Protein AF-A0A2D5EM56-F1 (afdb_monomer)

Solvent-accessible surface area (backbone atoms only — not comparable to full-atom values): 13509 Å² total; per-residue (Å²): 106,40,67,59,28,48,76,70,65,36,7,66,61,16,16,50,50,35,41,78,72,73,40,80,38,39,70,41,97,87,43,38,41,32,34,84,89,54,68,74,44,35,34,38,37,66,27,31,46,63,86,63,70,80,73,83,61,62,68,67,53,70,46,79,33,41,25,48,37,37,30,94,42,34,24,33,25,74,34,70,58,88,53,39,44,95,62,41,50,50,20,29,36,31,39,46,82,66,56,83,37,79,87,71,58,26,18,41,60,72,46,77,78,38,83,40,69,52,44,75,29,56,32,40,32,40,26,44,87,66,50,67,58,62,39,41,78,60,45,61,88,79,43,46,72,48,75,47,77,45,70,43,75,55,99,58,36,31,35,26,43,31,38,39,39,31,54,62,86,58,59,61,65,61,47,49,54,36,49,54,54,41,49,67,71,43,74,84,46,46,74,23,45,31,56,56,30,55,77,63,61,51,58,72,54,18,55,49,23,54,51,42,32,36,50,50,52,53,50,32,50,77,69,60,21,41,72,80,68,74,76,60,69,76,59,68,68,67,65,66,74,79,78,81,83,131

Sequence (246 aa):
AALAATALGQGDVAAGLWRDLGIEARLSEGGMPIVEGVPEVRVRAPSVASGHGVLPEPERSFEVLWVAPTSPCHGVVISPSFRDCPVDWGDVVLWDGAPVSQDPPVFPLLEILREGDEHRFRFVALAKRGDVEKIVERLPEGVQAFAHPVGVEKDGDVLAYGKLVAPASVDLKALRGRFEAALAELRTMRLAMPELYEKTGPTKRAGQEHQAWRGIERVALKRGLVPEARADEERDDADAEEGGAA

pLDDT: mean 90.7, std 13.4, range [39.38, 98.56]

Foldseek 3Di:
DLLVCQLVLVAVVNQVVCVVVVFNWDADPSSHTFGPPDDKAKEKFKFAAQPAADDDDHRIDIDIFIFDDRDLFKGATCAADQGHTPDGGGFIFGWDNDFPDVVPGYTYTDDGSGDGLKDKWKKKKFDAPCLVVQLQVQADPPKDKDWDWAAAADPRTTITIIMIIGHNPDDLVSRVVSSVVSVVVRVRMQMATLVSCVVVDPPVVSVVSSVSRNVRVVVCVVVVNHPPPVVPPVPPVVVVVPPPDD

Radius of gyration: 21.03 Å; Cα contacts (8 Å, |Δi|>4): 479; chains: 1; bounding box: 51×59×57 Å

Structure (mmCIF, N/CA/C/O backbone):
data_AF-A0A2D5EM56-F1
#
_entry.id   AF-A0A2D5EM56-F1
#
loop_
_atom_site.group_PDB
_atom_site.id
_atom_site.type_symbol
_atom_site.label_atom_id
_atom_site.label_alt_id
_atom_site.label_comp_id
_atom_site.label_asym_id
_atom_site.label_entity_id
_atom_site.label_seq_id
_atom_site.pdbx_PDB_ins_code
_atom_site.Cartn_x
_atom_site.Cartn_y
_atom_site.Cartn_z
_atom_site.occupancy
_atom_site.B_iso_or_equiv
_atom_site.auth_seq_id
_atom_site.auth_comp_id
_atom_site.auth_asym_id
_atom_site.auth_atom_id
_atom_site.pdbx_PDB_model_num
ATOM 1 N N . ALA A 1 1 ? 16.353 8.118 -23.192 1.00 91.12 1 ALA A N 1
ATOM 2 C CA . ALA A 1 1 ? 15.708 7.410 -24.320 1.00 91.12 1 ALA A CA 1
ATOM 3 C C . ALA A 1 1 ? 14.998 6.132 -23.863 1.00 91.12 1 ALA A C 1
ATOM 5 O O . ALA A 1 1 ? 13.795 6.050 -24.063 1.00 91.12 1 ALA A O 1
ATOM 6 N N . ALA A 1 2 ? 15.681 5.187 -23.197 1.00 93.69 2 ALA A N 1
ATOM 7 C CA . ALA A 1 2 ? 15.066 3.924 -22.753 1.00 93.69 2 ALA A CA 1
ATOM 8 C C . ALA A 1 2 ? 13.852 4.119 -21.819 1.00 93.69 2 ALA A C 1
ATOM 10 O O . ALA A 1 2 ? 12.818 3.484 -22.013 1.00 93.69 2 ALA A O 1
ATOM 11 N N . LEU A 1 3 ? 13.942 5.069 -20.876 1.00 94.75 3 LEU A N 1
ATOM 12 C CA . LEU A 1 3 ? 12.822 5.483 -20.017 1.00 94.75 3 LEU A CA 1
ATOM 13 C C . LEU A 1 3 ? 11.590 5.917 -20.825 1.00 94.75 3 LEU A C 1
ATOM 15 O O . LEU A 1 3 ? 10.495 5.421 -20.606 1.00 94.75 3 LEU A O 1
ATOM 19 N N . ALA A 1 4 ? 11.784 6.820 -21.789 1.00 96.06 4 ALA A N 1
ATOM 20 C CA . ALA A 1 4 ? 10.702 7.350 -22.613 1.00 96.06 4 ALA A CA 1
ATOM 21 C C . ALA A 1 4 ? 10.072 6.260 -23.493 1.00 96.06 4 ALA A C 1
ATOM 23 O O . ALA A 1 4 ? 8.855 6.180 -23.588 1.00 96.06 4 ALA A O 1
ATOM 24 N N . ALA A 1 5 ? 10.886 5.377 -24.082 1.00 96.44 5 ALA A N 1
ATOM 25 C CA . ALA A 1 5 ? 10.379 4.224 -24.826 1.00 96.44 5 ALA A CA 1
ATOM 26 C C . ALA A 1 5 ? 9.548 3.289 -23.927 1.00 96.44 5 ALA A C 1
ATOM 28 O O . ALA A 1 5 ? 8.497 2.815 -24.345 1.00 96.44 5 ALA A O 1
ATOM 29 N N . THR A 1 6 ? 9.975 3.085 -22.675 1.00 95.94 6 THR A N 1
ATOM 30 C CA . THR A 1 6 ? 9.223 2.314 -21.668 1.00 95.94 6 THR A CA 1
ATOM 31 C C . THR A 1 6 ? 7.878 2.978 -21.359 1.00 95.94 6 THR A C 1
ATOM 33 O O . THR A 1 6 ? 6.850 2.311 -21.420 1.00 95.94 6 THR A O 1
ATOM 36 N N . ALA A 1 7 ? 7.864 4.292 -21.112 1.00 95.50 7 ALA A N 1
ATOM 37 C CA . ALA A 1 7 ? 6.642 5.061 -20.854 1.00 95.50 7 ALA A CA 1
ATOM 38 C C . ALA A 1 7 ? 5.636 4.995 -22.017 1.00 95.50 7 ALA A C 1
ATOM 40 O O . ALA A 1 7 ? 4.431 4.940 -21.806 1.00 95.50 7 ALA A O 1
ATOM 41 N N . LEU A 1 8 ? 6.137 4.969 -23.255 1.00 96.00 8 LEU A N 1
ATOM 42 C CA . LEU A 1 8 ? 5.327 4.900 -24.474 1.00 96.00 8 LEU A CA 1
ATOM 43 C C . LEU A 1 8 ? 4.890 3.470 -24.847 1.00 96.00 8 LEU A C 1
ATOM 45 O O . LEU A 1 8 ? 4.327 3.274 -25.923 1.00 96.00 8 LEU A O 1
ATOM 49 N N . GLY A 1 9 ? 5.190 2.462 -24.020 1.00 94.69 9 GLY A N 1
ATOM 50 C CA . GLY A 1 9 ? 4.886 1.057 -24.316 1.00 94.69 9 GLY A CA 1
ATOM 51 C C . GLY A 1 9 ? 5.706 0.467 -25.472 1.00 94.69 9 GLY A C 1
ATOM 52 O O . GLY A 1 9 ? 5.357 -0.574 -26.023 1.00 94.69 9 GLY A O 1
ATOM 53 N N . GLN A 1 10 ? 6.809 1.111 -25.862 1.00 96.88 10 GLN A N 1
ATOM 54 C CA . GLN A 1 10 ? 7.713 0.658 -26.921 1.00 96.88 10 GLN A CA 1
ATOM 55 C C . GLN A 1 10 ? 8.790 -0.271 -26.346 1.00 96.88 10 GLN A C 1
ATOM 57 O O . GLN A 1 10 ? 9.986 0.023 -26.414 1.00 96.88 10 GLN A O 1
ATOM 62 N N . GLY A 1 11 ? 8.382 -1.387 -25.738 1.00 95.62 11 GLY A N 1
ATOM 63 C CA . GLY A 1 11 ? 9.303 -2.196 -24.939 1.00 95.62 11 GLY A CA 1
ATOM 64 C C . GLY A 1 11 ? 10.447 -2.838 -25.719 1.00 95.62 11 GLY A C 1
ATOM 65 O O . GLY A 1 11 ? 11.531 -2.970 -25.163 1.00 95.62 11 GLY A O 1
ATOM 66 N N . ASP A 1 12 ? 10.268 -3.158 -27.004 1.00 97.06 12 ASP A N 1
ATOM 67 C CA . ASP A 1 12 ? 11.355 -3.689 -27.844 1.00 97.06 12 ASP A CA 1
ATOM 68 C C . ASP A 1 12 ? 12.444 -2.624 -28.094 1.00 97.06 12 ASP A C 1
ATOM 70 O O . ASP A 1 12 ? 13.640 -2.872 -27.927 1.00 97.06 12 ASP A O 1
ATOM 74 N N . VAL A 1 13 ? 12.025 -1.378 -28.359 1.00 97.88 13 VAL A N 1
ATOM 75 C CA . VAL A 1 13 ? 12.930 -0.219 -28.457 1.00 97.88 13 VAL A CA 1
ATOM 76 C C . VAL A 1 13 ? 13.626 0.024 -27.118 1.00 97.88 13 VAL A C 1
ATOM 78 O O . VAL A 1 13 ? 14.841 0.209 -27.078 1.00 97.88 13 VAL A O 1
ATOM 81 N N . ALA A 1 14 ? 12.883 -0.012 -26.009 1.00 97.19 14 ALA A N 1
ATOM 82 C CA . ALA A 1 14 ? 13.447 0.159 -24.674 1.00 97.19 14 ALA A CA 1
ATOM 83 C C . ALA A 1 14 ? 14.481 -0.932 -24.341 1.00 97.19 14 ALA A C 1
ATOM 85 O O . ALA A 1 14 ? 15.569 -0.614 -23.867 1.00 97.19 14 ALA A O 1
ATOM 86 N N . ALA A 1 15 ? 14.180 -2.201 -24.631 1.00 96.75 15 ALA A N 1
ATOM 87 C CA . ALA A 1 15 ? 15.089 -3.326 -24.425 1.00 96.75 15 ALA A CA 1
ATOM 88 C C . ALA A 1 15 ? 16.342 -3.228 -25.309 1.00 96.75 15 ALA A C 1
ATOM 90 O O . ALA A 1 15 ? 17.440 -3.533 -24.848 1.00 96.75 15 ALA A O 1
ATOM 91 N N . GLY A 1 16 ? 16.209 -2.780 -26.563 1.00 97.62 16 GLY A N 1
ATOM 92 C CA . GLY A 1 16 ? 17.348 -2.452 -27.427 1.00 97.62 16 GLY A CA 1
ATOM 93 C C . GLY A 1 16 ? 18.263 -1.401 -26.796 1.00 97.62 16 GLY A C 1
ATOM 94 O O . GLY A 1 16 ? 19.446 -1.656 -26.605 1.00 97.62 16 GLY A O 1
ATOM 95 N N . LEU A 1 17 ? 17.689 -0.278 -26.359 1.00 97.50 17 LEU A N 1
ATOM 96 C CA . LEU A 1 17 ? 18.439 0.813 -25.728 1.00 97.50 17 LEU A CA 1
ATOM 97 C C . LEU A 1 17 ? 19.125 0.396 -24.418 1.00 97.50 17 LEU A C 1
ATOM 99 O O . LEU A 1 17 ? 20.204 0.893 -24.111 1.00 97.50 17 LEU A O 1
ATOM 103 N N . TRP A 1 18 ? 18.523 -0.505 -23.638 1.00 96.00 18 TRP A N 1
ATOM 104 C CA . TRP A 1 18 ? 19.178 -1.062 -22.452 1.00 96.00 18 TRP A CA 1
ATOM 105 C C . TRP A 1 18 ? 20.359 -1.969 -22.811 1.00 96.00 18 TRP A C 1
ATOM 107 O O . TRP A 1 18 ? 21.415 -1.862 -22.186 1.00 96.00 18 TRP A O 1
ATOM 117 N N . ARG A 1 19 ? 20.224 -2.803 -23.847 1.00 97.38 19 ARG A N 1
ATOM 118 C CA . ARG A 1 19 ? 21.320 -3.650 -24.346 1.00 97.38 19 ARG A CA 1
ATOM 119 C C . ARG A 1 19 ? 22.481 -2.835 -24.902 1.00 97.38 19 ARG A C 1
ATOM 121 O O . ARG A 1 19 ? 23.628 -3.191 -24.651 1.00 97.38 19 ARG A O 1
ATOM 128 N N . ASP A 1 20 ? 22.199 -1.715 -25.561 1.00 97.56 20 ASP A N 1
ATOM 129 C CA . ASP A 1 20 ? 23.231 -0.780 -26.030 1.00 97.56 20 ASP A CA 1
ATOM 130 C C . ASP A 1 20 ? 24.051 -0.184 -24.868 1.00 97.56 20 ASP A C 1
ATOM 132 O O . ASP A 1 20 ? 25.206 0.199 -25.050 1.00 97.56 20 ASP A O 1
ATOM 136 N N . LEU A 1 21 ? 23.480 -0.148 -23.658 1.00 94.75 21 LEU A N 1
ATOM 137 C CA . LEU A 1 21 ? 24.149 0.256 -22.416 1.00 94.75 21 LEU A CA 1
ATOM 138 C C . LEU A 1 21 ? 24.802 -0.919 -21.662 1.00 94.75 21 LEU A C 1
ATOM 140 O O . LEU A 1 21 ? 25.290 -0.733 -20.549 1.00 94.75 21 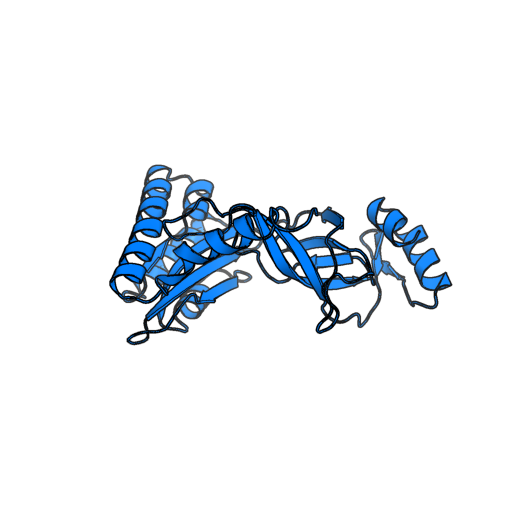LEU A O 1
ATOM 144 N N . GLY A 1 22 ? 24.819 -2.121 -22.243 1.00 96.06 22 GLY A N 1
ATOM 145 C CA . GLY A 1 22 ? 25.398 -3.322 -21.637 1.00 96.06 22 GLY A CA 1
ATOM 146 C C . GLY A 1 22 ? 24.512 -3.998 -20.588 1.00 96.06 22 GLY A C 1
ATOM 147 O O . GLY A 1 22 ? 24.993 -4.860 -19.858 1.00 96.06 22 GLY A O 1
ATOM 148 N N . ILE A 1 23 ? 23.232 -3.625 -20.495 1.00 95.50 23 ILE A N 1
ATOM 149 C CA . ILE A 1 23 ? 22.268 -4.266 -19.596 1.00 95.50 23 ILE A CA 1
ATOM 150 C C . ILE A 1 23 ? 21.576 -5.405 -20.345 1.00 95.50 23 ILE A C 1
ATOM 152 O O . ILE A 1 23 ? 21.032 -5.203 -21.432 1.00 95.50 23 ILE A O 1
ATOM 156 N N . GLU A 1 24 ? 21.553 -6.598 -19.750 1.00 96.19 24 GLU A N 1
ATOM 157 C CA . GLU A 1 24 ? 20.929 -7.802 -20.317 1.00 96.19 24 GLU A CA 1
ATOM 158 C C . GLU A 1 24 ? 19.390 -7.743 -20.253 1.00 96.19 24 GLU A C 1
ATOM 160 O O . GLU A 1 24 ? 18.728 -8.518 -19.565 1.00 96.19 24 GLU A O 1
ATOM 165 N N . ALA A 1 25 ? 18.801 -6.785 -20.970 1.00 96.19 25 ALA A N 1
ATOM 166 C CA . ALA A 1 25 ? 17.359 -6.633 -21.084 1.00 96.19 25 ALA A CA 1
ATOM 167 C C . ALA A 1 25 ? 16.782 -7.563 -22.158 1.00 96.19 25 ALA A C 1
ATOM 169 O O . ALA A 1 25 ? 17.242 -7.591 -23.304 1.00 96.19 25 ALA A O 1
ATOM 170 N N . ARG A 1 26 ? 15.712 -8.272 -21.798 1.00 96.19 26 ARG A N 1
ATOM 171 C CA . ARG A 1 26 ? 14.880 -9.070 -22.708 1.00 96.19 26 ARG A CA 1
ATOM 172 C C . ARG A 1 26 ? 13.464 -8.503 -22.766 1.00 96.19 26 ARG A C 1
ATOM 174 O O . ARG A 1 26 ? 13.076 -7.705 -21.920 1.00 96.19 26 ARG A O 1
ATOM 181 N N . LEU A 1 27 ? 12.685 -8.899 -23.765 1.00 96.19 27 LEU A N 1
ATOM 182 C CA . LEU A 1 27 ? 11.273 -8.531 -23.842 1.00 96.19 27 LEU A CA 1
ATOM 183 C C . LEU A 1 27 ? 10.439 -9.547 -23.049 1.00 96.19 27 LEU A C 1
ATOM 185 O O . LEU A 1 27 ? 10.633 -10.755 -23.191 1.00 96.19 27 LEU A O 1
ATOM 189 N N . SER A 1 28 ? 9.540 -9.069 -22.192 1.00 93.19 28 SER A N 1
ATOM 190 C CA . SER A 1 28 ? 8.554 -9.916 -21.509 1.00 93.19 28 SER A CA 1
ATOM 191 C C . SER A 1 28 ? 7.374 -10.259 -22.426 1.00 93.19 28 SER A C 1
ATOM 193 O O . SER A 1 28 ? 7.155 -9.596 -23.439 1.00 93.19 28 SER A O 1
ATOM 195 N N . GLU A 1 29 ? 6.564 -11.252 -22.044 1.00 90.56 29 GLU A N 1
ATOM 196 C CA . GLU A 1 29 ? 5.303 -11.564 -22.744 1.00 90.56 29 GLU A CA 1
ATOM 197 C C . GLU A 1 29 ? 4.339 -10.367 -22.775 1.00 90.56 29 GLU A C 1
ATOM 199 O O . GLU A 1 29 ? 3.603 -10.184 -23.740 1.00 90.56 29 GLU A O 1
ATOM 204 N N . GLY A 1 30 ? 4.391 -9.510 -21.749 1.00 87.31 30 GLY A N 1
ATOM 205 C CA . GLY A 1 30 ? 3.625 -8.266 -21.672 1.00 87.31 30 GLY A CA 1
ATOM 206 C C . GLY A 1 30 ? 4.173 -7.127 -22.538 1.00 87.31 30 GLY A C 1
ATOM 207 O O . GLY A 1 30 ? 3.683 -6.007 -22.434 1.00 87.31 30 GLY A O 1
ATOM 208 N N . GLY A 1 31 ? 5.205 -7.372 -23.352 1.00 92.44 31 GLY A N 1
ATOM 209 C CA . GLY A 1 31 ? 5.772 -6.379 -24.263 1.00 92.44 31 GLY A CA 1
ATOM 210 C C . GLY A 1 31 ? 6.623 -5.303 -23.588 1.00 92.44 31 GLY A C 1
ATOM 211 O O . GLY A 1 31 ? 6.960 -4.324 -24.241 1.00 92.44 31 GLY A O 1
ATOM 212 N N . MET A 1 32 ? 6.992 -5.478 -22.315 1.00 94.62 32 MET A N 1
ATOM 213 C CA . MET A 1 32 ? 7.836 -4.550 -21.546 1.00 94.62 32 MET A CA 1
ATOM 214 C C . MET A 1 32 ? 9.242 -5.122 -21.318 1.00 94.62 32 MET A C 1
ATOM 216 O O . MET A 1 32 ? 9.379 -6.350 -21.249 1.00 94.62 32 MET A O 1
ATOM 220 N N . PRO A 1 33 ? 10.291 -4.282 -21.194 1.00 95.44 33 PRO A N 1
ATOM 221 C CA . PRO A 1 33 ? 11.643 -4.771 -20.949 1.00 95.44 33 PRO A CA 1
ATOM 222 C C . PRO A 1 33 ? 11.736 -5.430 -19.569 1.00 95.44 33 PRO A C 1
ATOM 224 O O . PRO A 1 33 ? 11.205 -4.910 -18.594 1.00 95.44 33 PRO A O 1
ATOM 227 N N . ILE A 1 34 ? 12.439 -6.552 -19.475 1.00 96.56 34 ILE A N 1
ATOM 228 C CA . ILE A 1 34 ? 12.724 -7.233 -18.215 1.00 96.56 34 ILE A CA 1
ATOM 229 C C . ILE A 1 34 ? 14.224 -7.502 -18.077 1.00 96.56 34 ILE A C 1
ATOM 231 O O . ILE A 1 34 ? 14.888 -7.871 -19.046 1.00 96.56 34 ILE A O 1
ATOM 235 N N . VAL A 1 35 ? 14.744 -7.289 -16.872 1.00 96.00 35 VAL A N 1
ATOM 236 C CA . VAL A 1 35 ? 16.128 -7.529 -16.459 1.00 96.00 35 VAL A CA 1
ATOM 237 C C . VAL A 1 35 ? 16.088 -8.376 -15.193 1.00 96.00 35 VAL A C 1
ATOM 239 O O . VAL A 1 35 ? 15.320 -8.094 -14.275 1.00 96.00 35 VAL A O 1
ATOM 242 N N . GLU A 1 36 ? 16.888 -9.434 -15.146 1.00 93.88 36 GLU A N 1
ATOM 243 C CA . GLU A 1 36 ? 16.911 -10.347 -14.002 1.00 93.88 36 GLU A CA 1
ATOM 244 C C . GLU A 1 36 ? 17.801 -9.819 -12.874 1.00 93.88 36 GLU A C 1
ATOM 246 O O . GLU A 1 36 ? 18.787 -9.123 -13.109 1.00 93.88 36 GLU A O 1
ATOM 251 N N . GLY A 1 37 ? 17.450 -10.158 -11.631 1.00 91.94 37 GLY A N 1
ATOM 252 C CA . GLY A 1 37 ? 18.277 -9.854 -10.460 1.00 91.94 37 GLY A CA 1
ATOM 253 C C . GLY A 1 37 ? 18.340 -8.376 -10.066 1.00 91.94 37 GLY A C 1
ATOM 254 O O . GLY A 1 37 ? 19.226 -8.000 -9.299 1.00 91.94 37 GLY A O 1
ATOM 255 N N . VAL A 1 38 ? 17.427 -7.533 -10.559 1.00 93.50 38 VAL A N 1
ATOM 256 C CA . VAL A 1 38 ? 17.344 -6.135 -10.117 1.00 93.50 38 VAL A CA 1
ATOM 257 C C . VAL A 1 38 ? 16.814 -6.107 -8.672 1.00 93.50 38 VAL A C 1
ATOM 259 O O . VAL A 1 38 ? 15.735 -6.647 -8.422 1.00 93.50 38 VAL A O 1
ATOM 262 N N . PRO A 1 39 ? 17.553 -5.527 -7.707 1.00 94.94 39 PRO A N 1
ATOM 263 C CA . PRO A 1 39 ? 17.126 -5.490 -6.311 1.00 94.94 39 PRO A CA 1
ATOM 264 C C . PRO A 1 39 ? 15.924 -4.566 -6.120 1.00 94.94 39 PRO A C 1
ATOM 266 O O . PRO A 1 39 ? 15.723 -3.640 -6.901 1.00 94.94 39 PRO A O 1
ATOM 269 N N . GLU A 1 40 ? 15.162 -4.781 -5.048 1.00 97.81 40 GLU A N 1
ATOM 270 C CA . GLU A 1 40 ? 14.065 -3.890 -4.663 1.00 97.81 40 GLU A CA 1
ATOM 271 C C . GLU A 1 40 ? 14.538 -2.440 -4.515 1.00 97.81 40 GLU A C 1
ATOM 273 O O . GLU A 1 40 ? 15.613 -2.159 -3.976 1.00 97.81 40 GLU A O 1
ATOM 278 N N . VAL A 1 41 ? 13.716 -1.508 -4.994 1.00 98.00 41 VAL A N 1
ATOM 279 C CA . VAL A 1 41 ? 14.006 -0.072 -4.944 1.00 98.00 41 VAL A CA 1
ATOM 280 C C . VAL A 1 41 ? 12.930 0.664 -4.170 1.00 98.00 41 VAL A C 1
ATOM 282 O O . VAL A 1 41 ? 11.830 0.161 -3.949 1.00 98.00 41 VAL A O 1
ATOM 285 N N . ARG A 1 42 ? 13.251 1.896 -3.778 1.00 98.50 42 ARG A N 1
ATOM 286 C CA . ARG A 1 42 ? 12.304 2.802 -3.138 1.00 98.50 42 ARG A CA 1
ATOM 287 C C . ARG A 1 42 ? 11.962 3.942 -4.073 1.00 98.50 42 ARG A C 1
ATOM 289 O O . ARG A 1 42 ? 12.859 4.599 -4.600 1.00 98.50 42 ARG A O 1
ATOM 296 N N . VAL A 1 43 ? 10.673 4.197 -4.231 1.00 98.44 43 VAL A N 1
ATOM 297 C CA . VAL A 1 43 ? 10.136 5.271 -5.060 1.00 98.44 43 VAL A CA 1
ATOM 298 C C . VAL A 1 43 ? 9.411 6.273 -4.171 1.00 98.44 43 VAL A C 1
ATOM 300 O O . VAL A 1 43 ? 8.607 5.901 -3.320 1.00 98.44 43 VAL A O 1
ATOM 303 N N . ARG A 1 44 ? 9.712 7.557 -4.358 1.00 98.06 44 ARG A N 1
ATOM 304 C CA . ARG A 1 44 ? 9.036 8.673 -3.706 1.00 98.06 44 ARG A CA 1
ATOM 305 C C . ARG A 1 44 ? 7.839 9.096 -4.546 1.00 98.06 44 ARG A C 1
ATOM 307 O O . ARG A 1 44 ? 8.018 9.526 -5.686 1.00 98.06 44 ARG A O 1
ATOM 314 N N . ALA A 1 45 ? 6.654 9.049 -3.954 1.00 97.38 45 ALA A N 1
ATOM 315 C CA . ALA A 1 45 ? 5.402 9.451 -4.576 1.00 97.38 45 ALA A CA 1
ATOM 316 C C . ALA A 1 45 ? 4.755 10.615 -3.813 1.00 97.38 45 ALA A C 1
ATOM 318 O O . ALA A 1 45 ? 4.855 10.661 -2.583 1.00 97.38 45 ALA A O 1
ATOM 319 N N . PRO A 1 46 ? 4.116 11.576 -4.505 1.00 96.88 46 PRO A N 1
ATOM 320 C CA . PRO A 1 46 ? 3.376 12.639 -3.839 1.00 96.88 46 PRO A CA 1
ATOM 321 C C . PRO A 1 46 ? 2.196 12.048 -3.064 1.00 96.88 46 PRO A C 1
ATOM 323 O O . PRO A 1 46 ? 1.556 11.102 -3.517 1.00 96.88 46 PRO A O 1
ATOM 326 N N . SER A 1 47 ? 1.900 12.613 -1.903 1.00 95.44 47 SER A N 1
ATOM 327 C CA . SER A 1 47 ? 0.779 12.191 -1.065 1.00 95.44 47 SER A CA 1
ATOM 328 C C . SER A 1 47 ? 0.116 13.396 -0.413 1.00 95.44 47 SER A C 1
ATOM 330 O O . SER A 1 47 ? 0.801 14.373 -0.095 1.00 95.44 47 SER A O 1
ATOM 332 N N . VAL A 1 48 ? -1.180 13.303 -0.156 1.00 94.00 48 VAL A N 1
ATOM 333 C CA . VAL A 1 48 ? -1.949 14.292 0.607 1.00 94.00 48 VAL A CA 1
ATOM 334 C C . VAL A 1 48 ? -2.553 13.646 1.846 1.00 94.00 48 VAL A C 1
ATOM 336 O O . VAL A 1 48 ? -2.584 12.417 1.953 1.00 94.00 48 VAL A O 1
ATOM 339 N N . ALA A 1 49 ? -3.005 14.468 2.792 1.00 89.75 49 ALA A N 1
ATOM 340 C CA . ALA A 1 49 ? -3.708 13.981 3.973 1.00 89.75 49 ALA A CA 1
ATOM 341 C C . ALA A 1 49 ? -4.857 13.040 3.573 1.00 89.75 49 ALA A C 1
ATOM 343 O O . ALA A 1 49 ? -5.621 13.330 2.651 1.00 89.75 49 ALA A O 1
ATOM 344 N N . SER A 1 50 ? -4.998 11.927 4.291 1.00 84.06 50 SER A N 1
ATOM 345 C CA . SER A 1 50 ? -5.982 10.880 4.001 1.00 84.06 50 SER A CA 1
ATOM 346 C C . SER A 1 50 ? -7.433 11.370 4.081 1.00 84.06 50 SER A C 1
ATOM 348 O O . SER A 1 50 ? -8.342 10.724 3.564 1.00 84.06 50 SER A O 1
ATOM 350 N N . GLY A 1 51 ? -7.672 12.489 4.775 1.00 80.81 51 GLY A N 1
ATOM 351 C CA . GLY A 1 51 ? -9.008 13.009 5.068 1.00 80.81 51 GLY A CA 1
ATOM 352 C C . GLY A 1 51 ? -9.799 12.152 6.066 1.00 80.81 51 GLY A C 1
ATOM 353 O O . GLY A 1 51 ? -10.946 12.480 6.391 1.00 80.81 51 GLY A O 1
ATOM 354 N N . HIS A 1 52 ? -9.204 11.070 6.576 1.00 77.75 52 HIS A N 1
ATOM 355 C CA . HIS A 1 52 ? -9.789 10.216 7.597 1.00 77.75 52 HIS A CA 1
ATOM 356 C C . HIS A 1 52 ? -9.362 10.654 9.000 1.00 77.75 52 HIS A C 1
ATOM 358 O O . HIS A 1 52 ? -8.337 11.294 9.203 1.00 77.75 52 HIS A O 1
ATOM 364 N N . GLY A 1 53 ? -10.179 10.295 9.992 1.00 84.00 53 GLY A N 1
ATOM 365 C CA . GLY A 1 53 ? -9.798 10.471 11.388 1.00 84.00 53 GLY A CA 1
ATOM 366 C C . GLY A 1 53 ? -9.906 11.894 11.947 1.00 84.00 53 GLY A C 1
ATOM 367 O O . GLY A 1 53 ? -10.773 12.684 11.561 1.00 84.00 53 GLY A O 1
ATOM 368 N N . VAL A 1 54 ? -9.113 12.130 12.987 1.00 85.69 54 VAL A N 1
ATOM 369 C CA . VAL A 1 54 ? -8.974 13.333 13.814 1.00 85.69 54 VAL A CA 1
ATOM 370 C C . VAL A 1 54 ? -7.509 13.627 14.157 1.00 85.69 54 VAL A C 1
ATOM 372 O O . VAL A 1 54 ? -7.251 14.654 14.782 1.00 85.69 54 VAL A O 1
ATOM 375 N N . LEU A 1 55 ? -6.566 12.732 13.831 1.00 85.00 55 LEU A N 1
ATOM 376 C CA . LEU A 1 55 ? -5.142 13.013 14.007 1.00 85.00 55 LEU A CA 1
ATOM 377 C C . LEU A 1 55 ? -4.642 13.955 12.905 1.00 85.00 55 LEU A C 1
ATOM 379 O O . LEU A 1 55 ? -5.095 13.836 11.768 1.00 85.00 55 LEU A O 1
ATOM 383 N N . PRO A 1 56 ? -3.708 14.868 13.222 1.00 84.31 56 PRO A N 1
ATOM 384 C CA . PRO A 1 56 ? -3.109 15.731 12.217 1.00 84.31 56 PRO A CA 1
ATOM 385 C C . PRO A 1 56 ? -2.258 14.910 11.239 1.00 84.31 56 PRO A C 1
ATOM 387 O O . PRO A 1 56 ? -1.463 14.053 11.641 1.00 84.31 56 PRO A O 1
ATOM 390 N N . GLU A 1 57 ? -2.420 15.207 9.954 1.00 85.56 57 GLU A N 1
ATOM 391 C CA . GLU A 1 57 ? -1.597 14.716 8.854 1.00 85.56 57 GLU A CA 1
ATOM 392 C C . GLU A 1 57 ? -1.172 15.918 8.002 1.00 85.56 57 GLU A C 1
ATOM 394 O O . GLU A 1 57 ? -2.000 16.805 7.786 1.00 85.56 57 GLU A O 1
ATOM 399 N N . PRO A 1 58 ? 0.063 15.943 7.469 1.00 86.69 58 PRO A N 1
ATOM 400 C CA . PRO A 1 58 ? 0.480 17.006 6.562 1.00 86.69 58 PRO A CA 1
ATOM 401 C C . PRO A 1 58 ? -0.435 17.072 5.335 1.00 86.69 58 PRO A C 1
ATOM 403 O O . PRO A 1 58 ? -0.659 16.045 4.684 1.00 86.69 58 PRO A O 1
ATOM 406 N N . GLU A 1 59 ? -0.906 18.269 4.972 1.00 89.50 59 GLU A N 1
ATOM 407 C CA . GLU A 1 59 ? -1.791 18.450 3.809 1.00 89.50 59 GLU A CA 1
ATOM 408 C C . GLU A 1 59 ? -1.153 17.940 2.511 1.00 89.50 59 GLU A C 1
ATOM 410 O O . GLU A 1 59 ? -1.830 17.344 1.672 1.00 89.50 59 GLU A O 1
ATOM 415 N N . ARG A 1 60 ? 0.156 18.164 2.344 1.00 93.50 60 ARG A N 1
ATOM 416 C CA . ARG A 1 60 ? 0.955 17.713 1.199 1.00 93.50 60 ARG A CA 1
ATOM 417 C C . ARG A 1 60 ? 2.308 17.219 1.671 1.00 93.50 60 ARG A C 1
ATOM 419 O O . ARG A 1 60 ? 2.970 17.853 2.484 1.00 93.50 60 ARG A O 1
ATOM 426 N N . SER A 1 61 ? 2.736 16.083 1.145 1.00 94.44 61 SER A N 1
ATOM 427 C CA . SER A 1 61 ? 3.997 15.450 1.516 1.00 94.44 61 SER A CA 1
ATOM 428 C C . SER A 1 61 ? 4.377 14.397 0.470 1.00 94.44 61 SER A C 1
ATOM 430 O O . SER A 1 61 ? 3.811 14.354 -0.623 1.00 94.44 61 SER A O 1
ATOM 432 N N . PHE A 1 62 ? 5.324 13.528 0.808 1.00 95.38 62 PHE A N 1
ATOM 433 C CA . PHE A 1 62 ? 5.698 12.382 -0.005 1.00 95.38 62 PHE A CA 1
ATOM 434 C C . PHE A 1 62 ? 5.701 11.099 0.812 1.00 95.38 62 PHE A C 1
ATOM 436 O O . PHE A 1 62 ? 6.170 11.090 1.950 1.00 95.38 62 PHE A O 1
ATOM 443 N N . GLU A 1 63 ? 5.235 10.010 0.214 1.00 95.00 63 GLU A N 1
ATOM 444 C CA . GLU A 1 63 ? 5.467 8.660 0.718 1.00 95.00 63 GLU A CA 1
ATOM 445 C C . GLU A 1 63 ? 6.599 7.980 -0.040 1.00 95.00 63 GLU A C 1
ATOM 447 O O . GLU A 1 63 ? 6.863 8.275 -1.206 1.00 95.00 63 GLU A O 1
ATOM 452 N N . VAL A 1 64 ? 7.287 7.075 0.652 1.00 97.19 64 VAL A N 1
ATOM 453 C CA . VAL A 1 64 ? 8.335 6.240 0.075 1.00 97.19 64 VAL A CA 1
ATOM 454 C C . VAL A 1 64 ? 7.813 4.813 0.035 1.00 97.19 64 VAL A C 1
ATOM 456 O O . VAL A 1 64 ? 7.591 4.208 1.081 1.00 97.19 64 VAL A O 1
ATOM 459 N N . LEU A 1 65 ? 7.626 4.298 -1.175 1.00 97.81 65 LEU A N 1
ATOM 460 C CA . LEU A 1 65 ? 7.077 2.975 -1.441 1.00 97.81 65 LEU A CA 1
ATOM 461 C C . LEU A 1 65 ? 8.173 2.048 -1.962 1.00 97.81 65 LEU A C 1
ATOM 463 O O . LEU A 1 65 ? 9.045 2.470 -2.722 1.00 97.81 65 LEU A O 1
ATOM 467 N N . TRP A 1 66 ? 8.121 0.784 -1.567 1.00 98.19 66 TRP A N 1
ATOM 468 C CA . TRP A 1 66 ? 8.947 -0.276 -2.120 1.00 98.19 66 TRP A CA 1
ATOM 469 C C . TRP A 1 66 ? 8.376 -0.770 -3.442 1.00 98.19 66 TRP A C 1
ATOM 471 O O . TRP A 1 66 ? 7.165 -0.928 -3.605 1.00 98.19 66 TRP A O 1
ATOM 481 N N . VAL A 1 67 ? 9.273 -1.034 -4.381 1.00 98.56 67 VAL A N 1
ATOM 482 C CA . VAL A 1 67 ? 8.965 -1.526 -5.717 1.00 98.56 67 VAL A CA 1
ATOM 483 C C . VAL A 1 67 ? 9.850 -2.732 -5.995 1.00 98.56 67 VAL A C 1
ATOM 485 O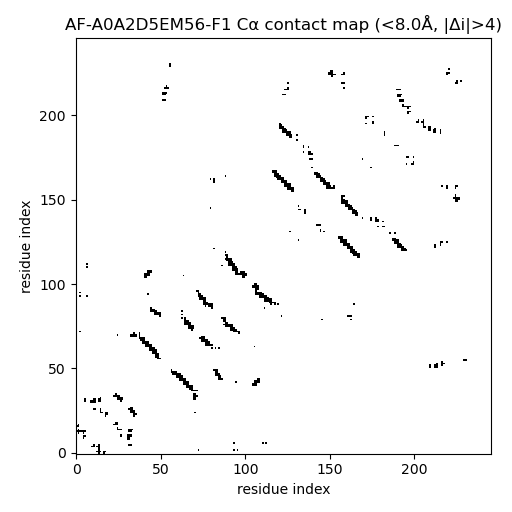 O . VAL A 1 67 ? 11.059 -2.659 -5.779 1.00 98.56 67 VAL A O 1
ATOM 488 N N . ALA A 1 68 ? 9.250 -3.812 -6.495 1.00 98.00 68 ALA A N 1
ATOM 489 C CA . ALA A 1 68 ? 9.935 -4.951 -7.093 1.00 98.00 68 ALA A CA 1
ATOM 490 C C . ALA A 1 68 ? 10.184 -4.648 -8.581 1.00 98.00 68 ALA A C 1
ATOM 492 O O . ALA A 1 68 ? 9.233 -4.672 -9.376 1.00 98.00 68 ALA A O 1
ATOM 493 N N . PRO A 1 69 ? 11.421 -4.319 -8.992 1.00 97.38 69 PRO A N 1
ATOM 494 C CA . PRO A 1 69 ? 11.691 -3.919 -10.359 1.00 97.38 69 PRO A CA 1
ATOM 495 C C . PRO A 1 69 ? 11.597 -5.099 -11.310 1.00 97.38 69 PRO A C 1
ATOM 497 O O . PRO A 1 69 ? 12.097 -6.188 -11.042 1.00 97.38 69 PRO A O 1
ATOM 500 N N . THR A 1 70 ? 11.014 -4.845 -12.471 1.00 95.62 70 THR A N 1
ATOM 501 C CA . THR A 1 70 ? 11.137 -5.724 -13.635 1.00 95.62 70 THR A CA 1
ATOM 502 C C . THR A 1 70 ? 12.243 -5.228 -14.556 1.00 95.62 70 THR A C 1
ATOM 504 O O . THR A 1 70 ? 12.811 -6.016 -15.297 1.00 95.62 70 THR A O 1
ATOM 507 N N . SER A 1 71 ? 12.605 -3.944 -14.500 1.00 94.50 71 SER A N 1
ATOM 508 C CA . SER A 1 71 ? 13.713 -3.347 -15.253 1.00 94.50 71 SER A CA 1
ATOM 509 C C . SER A 1 71 ? 14.392 -2.235 -14.432 1.00 94.50 71 SER A C 1
ATOM 511 O O . SER A 1 71 ? 13.906 -1.902 -13.354 1.00 94.50 71 SER A O 1
ATOM 513 N N . PRO A 1 72 ? 15.462 -1.588 -14.933 1.00 94.00 72 PRO A N 1
ATOM 514 C CA . PRO A 1 72 ? 16.138 -0.502 -14.217 1.00 94.00 72 PRO A CA 1
ATOM 515 C C . PRO A 1 72 ? 15.260 0.716 -13.884 1.00 94.00 72 PRO A C 1
ATOM 517 O O . PRO A 1 72 ? 15.656 1.535 -13.057 1.00 94.00 72 PRO A O 1
ATOM 520 N N . CYS A 1 73 ? 14.104 0.869 -14.539 1.00 95.75 73 CYS A N 1
ATOM 521 C CA . CYS A 1 73 ? 13.258 2.054 -14.400 1.00 95.75 73 CYS A CA 1
ATOM 522 C C . CYS A 1 73 ? 11.767 1.787 -14.198 1.00 95.75 73 CYS A C 1
ATOM 524 O O . CYS A 1 73 ? 11.014 2.752 -14.091 1.00 95.75 73 CYS A O 1
ATOM 526 N N . HIS A 1 74 ? 11.323 0.527 -14.207 1.00 97.56 74 HIS A N 1
ATOM 527 C CA . HIS A 1 74 ? 9.923 0.199 -13.944 1.00 97.56 74 HIS A CA 1
ATOM 528 C C . HIS A 1 74 ? 9.766 -1.135 -13.209 1.00 97.56 74 HIS A C 1
ATOM 530 O O . HIS A 1 74 ? 10.652 -1.996 -13.255 1.00 97.56 74 HIS A O 1
ATOM 536 N N . GLY A 1 75 ? 8.639 -1.293 -12.521 1.00 97.88 75 GLY A N 1
ATOM 537 C CA . GLY A 1 75 ? 8.389 -2.409 -11.616 1.00 97.88 75 GLY A CA 1
ATOM 538 C C . GLY A 1 75 ? 7.037 -2.314 -10.928 1.00 97.88 75 GLY A C 1
ATOM 539 O O . GLY A 1 75 ? 6.290 -1.364 -11.156 1.00 97.88 75 GLY A O 1
ATOM 540 N N . VAL A 1 76 ? 6.740 -3.304 -10.092 1.00 98.06 76 VAL A N 1
ATOM 541 C CA . VAL A 1 76 ? 5.473 -3.417 -9.358 1.00 98.06 76 VAL A CA 1
ATOM 542 C C . VAL A 1 76 ? 5.647 -2.874 -7.946 1.00 98.06 76 VAL A C 1
ATOM 544 O O . VAL A 1 76 ? 6.601 -3.236 -7.260 1.00 98.06 76 VAL A O 1
ATOM 547 N N . VAL A 1 77 ? 4.733 -2.026 -7.490 1.00 98.50 77 VAL A N 1
ATOM 548 C CA . VAL A 1 77 ? 4.708 -1.536 -6.108 1.00 98.50 77 VAL A CA 1
ATOM 549 C C . VAL A 1 77 ? 4.367 -2.688 -5.159 1.00 98.50 77 VAL A C 1
ATOM 551 O O . VAL A 1 77 ? 3.330 -3.329 -5.300 1.00 98.50 77 VAL A O 1
ATOM 554 N N . ILE A 1 78 ? 5.227 -2.934 -4.173 1.00 97.62 78 ILE A N 1
ATOM 555 C CA . ILE A 1 78 ? 5.132 -4.046 -3.205 1.00 97.62 78 ILE A CA 1
ATOM 556 C C . ILE A 1 78 ? 5.039 -3.557 -1.754 1.00 97.62 78 ILE A C 1
ATOM 558 O O . ILE A 1 78 ? 5.324 -4.289 -0.810 1.00 97.62 78 ILE A O 1
ATOM 562 N N . SER A 1 79 ? 4.669 -2.297 -1.550 1.00 96.88 79 SER A N 1
ATOM 563 C CA . SER A 1 79 ? 4.259 -1.788 -0.244 1.00 96.88 79 SER A CA 1
ATOM 564 C C . SER A 1 79 ? 3.094 -0.823 -0.424 1.00 96.88 79 SER A C 1
ATOM 566 O O . SER A 1 79 ? 3.150 -0.004 -1.343 1.00 96.88 79 SER A O 1
ATOM 568 N N . PRO A 1 80 ? 2.070 -0.865 0.435 1.00 95.81 80 PRO A N 1
ATOM 569 C CA . PRO A 1 80 ? 0.947 0.046 0.305 1.00 95.81 80 PRO A CA 1
ATOM 570 C C . PRO A 1 80 ? 1.306 1.466 0.743 1.00 95.81 80 PRO A C 1
ATOM 572 O O . PRO A 1 80 ? 2.134 1.656 1.636 1.00 95.81 80 PRO A O 1
ATOM 575 N N . SER A 1 81 ? 0.611 2.447 0.174 1.00 94.38 81 SER A N 1
ATOM 576 C CA . SER A 1 81 ? 0.567 3.807 0.722 1.00 94.38 81 SER A CA 1
ATOM 577 C C . SER A 1 81 ? -0.330 3.871 1.964 1.00 94.38 81 SER A C 1
ATOM 579 O O . SER A 1 81 ? -1.334 3.159 2.053 1.00 94.38 81 SER A O 1
ATOM 581 N N . PHE A 1 82 ? -0.013 4.715 2.942 1.00 90.50 82 PHE A N 1
ATOM 582 C CA . PHE A 1 82 ? -0.844 4.879 4.148 1.00 90.50 82 PHE A CA 1
ATOM 583 C C . PHE A 1 82 ? -1.681 6.159 4.134 1.00 90.50 82 PHE A C 1
ATOM 585 O O . PHE A 1 82 ? -2.750 6.188 4.742 1.00 90.50 82 PHE A O 1
ATOM 592 N N . ARG A 1 83 ? -1.252 7.181 3.396 1.00 90.56 83 ARG A N 1
ATOM 593 C CA . ARG A 1 83 ? -2.015 8.397 3.107 1.00 90.56 83 ARG A CA 1
ATOM 594 C C . ARG A 1 83 ? -2.680 8.295 1.741 1.00 90.56 83 ARG A C 1
ATOM 596 O O . ARG A 1 83 ? -2.710 7.224 1.122 1.00 90.56 83 ARG A O 1
ATOM 603 N N . ASP A 1 84 ? -3.279 9.392 1.293 1.00 91.69 84 ASP A N 1
ATOM 604 C CA . ASP A 1 84 ? -3.845 9.452 -0.044 1.00 91.69 84 ASP A CA 1
ATOM 605 C C . ASP A 1 84 ? -2.747 9.713 -1.077 1.00 91.69 84 ASP A C 1
ATOM 607 O O . ASP A 1 84 ? -2.038 10.718 -1.023 1.00 91.69 84 ASP A O 1
ATOM 611 N N . CYS A 1 85 ? -2.551 8.753 -1.977 1.00 93.75 85 CYS A N 1
ATOM 612 C CA . CYS A 1 85 ? -1.445 8.705 -2.922 1.00 93.75 85 CYS A CA 1
ATOM 613 C C . CYS A 1 85 ? -1.983 8.177 -4.259 1.00 93.75 85 CYS A C 1
ATOM 615 O O . CYS A 1 85 ? -2.759 7.220 -4.242 1.00 93.75 85 CYS A O 1
ATOM 617 N N . PRO A 1 86 ? -1.590 8.758 -5.411 1.00 93.88 86 PRO A N 1
ATOM 618 C CA . PRO A 1 86 ? -2.054 8.288 -6.716 1.00 93.88 86 PRO A CA 1
ATOM 619 C C . PRO A 1 86 ? -1.551 6.879 -7.056 1.00 93.88 86 PRO A C 1
ATOM 621 O O . PRO A 1 86 ? -2.116 6.238 -7.929 1.00 93.88 86 PRO A O 1
ATOM 624 N N . VAL A 1 87 ? -0.498 6.416 -6.378 1.00 97.00 87 VAL A N 1
ATOM 625 C CA . VAL A 1 87 ? 0.124 5.102 -6.546 1.00 97.00 87 VAL A CA 1
ATOM 626 C C . VAL A 1 87 ? -0.014 4.285 -5.265 1.00 97.00 87 VAL A C 1
ATOM 628 O O . VAL A 1 87 ? 0.062 4.810 -4.148 1.00 97.00 87 VAL A O 1
ATOM 631 N N . ASP A 1 88 ? -0.195 2.980 -5.417 1.00 97.25 88 ASP A N 1
ATOM 632 C CA . ASP A 1 88 ? -0.376 2.051 -4.315 1.00 97.25 88 ASP A CA 1
ATOM 633 C C . ASP A 1 88 ? -0.019 0.607 -4.728 1.00 97.25 88 ASP A C 1
ATOM 635 O O . ASP A 1 88 ? 0.427 0.341 -5.844 1.00 97.25 88 ASP A O 1
ATOM 639 N N . TRP A 1 89 ? -0.160 -0.334 -3.793 1.00 97.94 89 TRP A N 1
ATOM 640 C CA . TRP A 1 89 ? 0.195 -1.747 -3.962 1.00 97.94 89 TRP A CA 1
ATOM 641 C C . TRP A 1 89 ? -0.282 -2.355 -5.288 1.00 97.94 89 TRP A C 1
ATOM 643 O O . TRP A 1 89 ? -1.475 -2.347 -5.555 1.00 97.94 89 TRP A O 1
ATOM 653 N N . GLY A 1 90 ? 0.604 -3.002 -6.045 1.00 97.88 90 GLY A N 1
ATOM 654 C CA . GLY A 1 90 ? 0.264 -3.721 -7.281 1.00 97.88 90 GLY A CA 1
ATOM 655 C C . GLY A 1 90 ? 0.316 -2.859 -8.544 1.00 97.88 90 GLY A C 1
ATOM 656 O O . GLY A 1 90 ? 0.367 -3.398 -9.653 1.00 97.88 90 GLY A O 1
ATOM 657 N N . ASP A 1 91 ? 0.388 -1.532 -8.403 1.00 98.44 91 ASP A N 1
ATOM 658 C CA . ASP A 1 91 ? 0.585 -0.638 -9.543 1.00 98.44 91 ASP A CA 1
ATOM 659 C C . ASP A 1 91 ? 1.949 -0.887 -10.199 1.00 9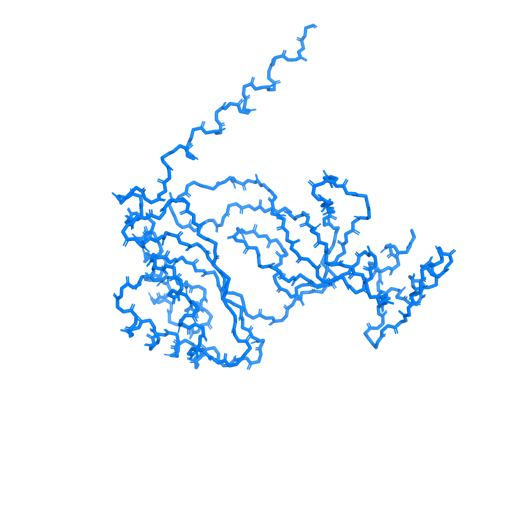8.44 91 ASP A C 1
ATOM 661 O O . ASP A 1 91 ? 2.963 -1.113 -9.532 1.00 98.44 91 ASP A O 1
ATOM 665 N N . VAL A 1 92 ? 1.982 -0.822 -11.529 1.00 97.88 92 VAL A N 1
ATOM 666 C CA . VAL A 1 92 ? 3.217 -0.823 -12.311 1.00 97.88 92 VAL A CA 1
ATOM 667 C C . VAL A 1 92 ? 3.628 0.618 -12.541 1.00 97.88 92 VAL A C 1
ATOM 669 O O . VAL A 1 92 ? 2.900 1.387 -13.168 1.00 97.88 92 VAL A O 1
ATOM 672 N N . VAL A 1 93 ? 4.815 0.976 -12.071 1.00 98.50 93 VAL A N 1
ATOM 673 C CA . VAL A 1 93 ? 5.286 2.362 -12.050 1.00 98.50 93 VAL A CA 1
ATOM 674 C C . VAL A 1 93 ? 6.584 2.538 -12.806 1.00 98.50 93 VAL A C 1
ATOM 676 O O . VAL A 1 93 ? 7.381 1.609 -12.901 1.00 98.50 93 VAL A O 1
ATOM 679 N N . LEU A 1 94 ? 6.799 3.754 -13.298 1.00 98.38 94 LEU A N 1
ATOM 680 C CA . LEU A 1 94 ? 8.041 4.234 -13.889 1.00 98.38 94 LEU A CA 1
ATOM 681 C C . LEU A 1 94 ? 8.700 5.249 -12.945 1.00 98.38 94 LEU A C 1
ATOM 683 O O . LEU A 1 94 ? 8.017 6.122 -12.404 1.00 98.38 94 LEU A O 1
ATOM 687 N N . TRP A 1 95 ? 10.020 5.188 -12.791 1.00 98.25 95 TRP A N 1
ATOM 688 C CA . TRP A 1 95 ? 10.804 6.161 -12.019 1.00 98.25 95 TRP A CA 1
ATOM 689 C C . TRP A 1 95 ? 12.026 6.665 -12.789 1.00 98.25 95 TRP A C 1
ATOM 691 O O . TRP A 1 95 ? 12.486 6.040 -13.749 1.00 98.25 95 TRP A O 1
ATOM 701 N N . ASP A 1 96 ? 12.563 7.804 -12.350 1.00 96.31 96 ASP A N 1
ATOM 702 C CA . ASP A 1 96 ? 13.849 8.318 -12.828 1.00 96.31 96 ASP A CA 1
ATOM 703 C C . ASP A 1 96 ? 15.004 7.583 -12.138 1.00 96.31 96 ASP A C 1
ATOM 705 O O . ASP A 1 96 ? 14.986 7.398 -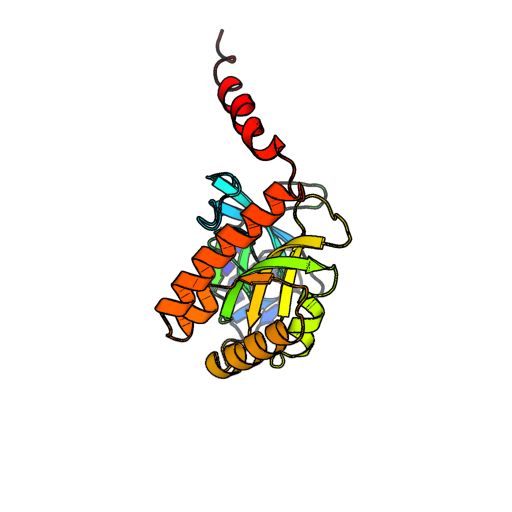10.925 1.00 96.31 96 ASP A O 1
ATOM 709 N N . GLY A 1 97 ? 16.035 7.197 -12.892 1.00 92.56 97 GLY A N 1
ATOM 710 C CA . GLY A 1 97 ? 17.251 6.594 -12.343 1.00 92.56 97 GLY A CA 1
ATOM 711 C C . GLY A 1 97 ? 18.128 7.569 -11.546 1.00 92.56 97 GLY A C 1
ATOM 712 O O . GLY A 1 97 ? 19.087 7.129 -10.915 1.00 92.56 97 GLY A O 1
ATOM 713 N N . ALA A 1 98 ? 17.829 8.872 -11.559 1.00 94.69 98 ALA A N 1
ATOM 714 C CA . ALA A 1 98 ? 18.465 9.869 -10.705 1.00 94.69 98 ALA A CA 1
ATOM 715 C C . ALA A 1 98 ? 17.770 9.932 -9.327 1.00 94.69 98 ALA A C 1
ATOM 717 O O . ALA A 1 98 ? 16.636 10.409 -9.228 1.00 94.69 98 ALA A O 1
ATOM 718 N N . PRO A 1 99 ? 18.416 9.470 -8.241 1.00 97.12 99 PRO A N 1
ATOM 719 C CA . PRO A 1 99 ? 17.763 9.412 -6.945 1.00 97.12 99 PRO A CA 1
ATOM 720 C C . PRO A 1 99 ? 17.687 10.790 -6.266 1.00 97.12 99 PRO A C 1
ATOM 722 O O . PRO A 1 99 ? 18.601 11.609 -6.348 1.00 97.12 99 PRO A O 1
ATOM 725 N N . VAL A 1 100 ? 16.601 11.013 -5.526 1.00 97.00 100 VAL A N 1
ATOM 726 C CA . VAL A 1 100 ? 16.347 12.193 -4.680 1.00 97.00 100 VAL A CA 1
ATOM 727 C C . VAL A 1 100 ? 16.877 12.035 -3.247 1.00 97.00 100 VAL A C 1
ATOM 729 O O . VAL A 1 100 ? 16.888 12.997 -2.487 1.00 97.00 100 VAL A O 1
ATOM 732 N N . SER A 1 101 ? 17.315 10.830 -2.874 1.00 96.94 101 SER A N 1
ATOM 733 C CA . SER A 1 101 ? 18.067 10.517 -1.648 1.00 96.94 101 SER A CA 1
ATOM 734 C C . SER A 1 101 ? 19.086 9.425 -1.966 1.00 96.94 101 SER A C 1
ATOM 736 O O . SER A 1 101 ? 18.779 8.580 -2.797 1.00 96.94 101 SER A O 1
ATOM 738 N N . GLN A 1 102 ? 20.274 9.436 -1.355 1.00 93.62 102 GLN A N 1
ATOM 739 C CA . GLN A 1 102 ? 21.398 8.564 -1.745 1.00 93.62 102 GLN A CA 1
ATOM 740 C C . GLN A 1 102 ? 21.593 7.339 -0.839 1.00 93.62 102 GLN A C 1
ATOM 742 O O . GLN A 1 102 ? 22.043 6.306 -1.326 1.00 93.62 102 GLN A O 1
ATOM 747 N N . ASP A 1 103 ? 21.255 7.425 0.453 1.00 92.62 103 ASP A N 1
ATOM 748 C CA . ASP A 1 103 ? 21.507 6.346 1.417 1.00 92.62 103 ASP A CA 1
ATOM 749 C C . ASP A 1 103 ? 20.297 6.070 2.341 1.00 92.62 103 ASP A C 1
ATOM 751 O O . ASP A 1 103 ? 20.039 6.833 3.276 1.00 92.62 103 ASP A O 1
ATOM 755 N N . PRO A 1 104 ? 19.508 5.009 2.074 1.00 92.06 104 PRO A N 1
ATOM 756 C CA . PRO A 1 104 ? 19.531 4.236 0.828 1.00 92.06 104 PRO A CA 1
ATOM 757 C C . PRO A 1 104 ? 19.017 5.096 -0.352 1.00 92.06 104 PRO A C 1
ATOM 759 O O . PRO A 1 104 ? 18.420 6.159 -0.124 1.00 92.06 104 PRO A O 1
ATOM 762 N N . PRO A 1 105 ? 19.155 4.654 -1.613 1.00 96.56 105 PRO A N 1
ATOM 763 C CA . PRO A 1 105 ? 18.611 5.391 -2.744 1.00 96.56 105 PRO A CA 1
ATOM 764 C C . PRO A 1 105 ? 17.078 5.487 -2.684 1.00 96.56 105 PRO A C 1
ATOM 766 O O . PRO A 1 105 ? 16.400 4.554 -2.235 1.00 96.56 105 PRO A O 1
ATOM 769 N N . VAL A 1 106 ? 16.530 6.630 -3.103 1.00 98.38 106 VAL A N 1
ATOM 770 C CA . VAL A 1 106 ? 15.090 6.836 -3.335 1.00 98.38 106 VAL A CA 1
ATOM 771 C C . VAL A 1 106 ? 14.914 7.537 -4.671 1.00 98.38 106 VAL A C 1
ATOM 773 O O . VAL A 1 106 ? 15.504 8.591 -4.882 1.00 98.38 106 VAL A O 1
ATOM 776 N N . PHE A 1 107 ? 14.089 6.990 -5.552 1.00 98.31 107 PHE A N 1
ATOM 777 C CA . PHE A 1 107 ? 13.879 7.499 -6.906 1.00 98.31 107 PHE A CA 1
ATOM 778 C C . PHE A 1 107 ? 12.554 8.258 -7.013 1.00 98.31 107 PHE A C 1
ATOM 780 O O . PHE A 1 107 ? 11.590 7.883 -6.348 1.00 98.31 107 PHE A O 1
ATOM 787 N N . PRO A 1 108 ? 12.455 9.337 -7.800 1.00 97.94 108 PRO A N 1
ATOM 788 C CA . PRO A 1 108 ? 11.188 10.032 -7.983 1.00 97.94 108 PRO A CA 1
ATOM 789 C C . PRO A 1 108 ? 10.267 9.235 -8.918 1.00 97.94 108 PRO A C 1
ATOM 791 O O . PRO A 1 108 ? 10.698 8.770 -9.977 1.00 97.94 108 PRO A O 1
ATOM 794 N N . LEU A 1 109 ? 8.994 9.101 -8.535 1.00 98.19 109 LEU A N 1
ATOM 795 C CA . LEU A 1 109 ? 7.944 8.582 -9.414 1.00 98.19 109 LEU A CA 1
ATOM 796 C C . LEU A 1 109 ? 7.801 9.490 -10.643 1.00 98.19 109 LEU A C 1
ATOM 798 O O . LEU A 1 109 ? 7.759 10.713 -10.502 1.00 98.19 109 LEU A O 1
ATOM 802 N N . LEU A 1 110 ? 7.689 8.887 -11.825 1.00 97.44 110 LEU A N 1
ATOM 803 C CA . LEU A 1 110 ? 7.414 9.599 -13.072 1.00 97.44 110 LEU A CA 1
ATOM 804 C C . LEU A 1 110 ? 6.004 9.337 -13.593 1.00 97.44 110 LEU A C 1
ATOM 806 O O . LEU A 1 110 ? 5.337 10.281 -13.993 1.00 97.44 110 LEU A O 1
ATOM 810 N N . GLU A 1 111 ? 5.569 8.076 -13.611 1.00 97.31 111 GLU A N 1
ATOM 811 C CA . GLU A 1 111 ? 4.303 7.684 -14.237 1.00 97.31 111 GLU A CA 1
ATOM 812 C C . GLU A 1 111 ? 3.765 6.375 -13.647 1.00 97.31 111 GLU A C 1
ATOM 814 O O . GLU A 1 111 ? 4.543 5.511 -13.222 1.00 97.31 111 GLU A O 1
ATOM 819 N N . ILE A 1 112 ? 2.443 6.209 -13.675 1.00 97.94 112 ILE A N 1
ATOM 820 C CA . ILE A 1 112 ? 1.776 4.928 -13.423 1.00 97.94 112 ILE A CA 1
ATOM 821 C C . ILE A 1 112 ? 1.507 4.289 -14.785 1.00 97.94 112 ILE A C 1
ATOM 823 O O . ILE A 1 112 ? 0.628 4.703 -15.533 1.00 97.94 112 ILE A O 1
ATOM 827 N N . LEU A 1 113 ? 2.293 3.269 -15.128 1.00 96.75 113 LEU A N 1
ATOM 828 C CA . LEU A 1 113 ? 2.187 2.578 -16.415 1.00 96.75 113 LEU A CA 1
ATOM 829 C C . LEU A 1 113 ? 0.942 1.692 -16.485 1.00 96.75 113 LEU A C 1
ATOM 831 O O . LEU A 1 113 ? 0.384 1.481 -17.561 1.00 96.75 113 LEU A O 1
ATOM 835 N N . ARG A 1 114 ? 0.538 1.130 -15.342 1.00 96.12 114 ARG A N 1
ATOM 836 C CA . ARG A 1 114 ? -0.651 0.288 -15.218 1.00 96.12 114 ARG A CA 1
ATOM 837 C C . ARG A 1 114 ? -1.122 0.273 -13.771 1.00 96.12 114 ARG A C 1
ATOM 839 O O . ARG A 1 114 ? -0.328 -0.027 -12.885 1.00 96.12 114 ARG A O 1
ATOM 846 N N . GLU A 1 115 ? -2.405 0.517 -13.549 1.00 97.31 115 GLU A N 1
ATOM 847 C CA . GLU A 1 115 ? -3.025 0.296 -12.241 1.00 97.31 115 GLU A CA 1
ATOM 848 C C . GLU A 1 115 ? -3.057 -1.206 -11.914 1.00 97.31 115 GLU A C 1
ATOM 850 O O . GLU A 1 115 ? -3.275 -2.050 -12.792 1.00 97.31 115 GLU A O 1
ATOM 855 N N . GLY A 1 116 ? -2.808 -1.546 -10.655 1.00 96.31 116 GLY A N 1
ATOM 856 C CA . GLY A 1 116 ? -3.076 -2.880 -10.128 1.00 96.31 116 GLY A CA 1
ATOM 857 C C . GLY A 1 116 ? -4.582 -3.130 -10.026 1.00 96.31 116 GLY A C 1
ATOM 858 O O . GLY A 1 116 ? -5.385 -2.201 -9.926 1.00 96.31 116 GLY A O 1
ATOM 859 N N . ASP A 1 117 ? -4.978 -4.396 -10.086 1.00 96.94 117 ASP A N 1
ATOM 860 C CA . ASP A 1 117 ? -6.382 -4.808 -10.064 1.00 96.94 117 ASP A CA 1
ATOM 861 C C . ASP A 1 117 ? -6.871 -5.192 -8.656 1.00 96.94 117 ASP A C 1
ATOM 863 O O . ASP A 1 117 ? -8.052 -5.497 -8.456 1.00 96.94 117 ASP A O 1
ATOM 867 N N . GLU A 1 118 ? -5.982 -5.160 -7.661 1.00 97.56 118 GLU A N 1
ATOM 868 C CA . GLU A 1 118 ? -6.276 -5.544 -6.291 1.00 97.56 118 GLU A CA 1
ATOM 869 C C . GLU A 1 118 ? -7.291 -4.611 -5.627 1.00 97.56 118 GLU A C 1
ATOM 871 O O . GLU A 1 118 ? -7.304 -3.389 -5.798 1.00 97.56 118 GLU A O 1
ATOM 876 N N . HIS A 1 119 ? -8.107 -5.187 -4.748 1.00 97.50 119 HIS A N 1
ATOM 877 C CA . HIS A 1 119 ? -8.877 -4.392 -3.807 1.00 97.50 119 HIS A CA 1
ATOM 878 C C . HIS A 1 119 ? -7.983 -3.953 -2.658 1.00 97.50 119 HIS A C 1
ATOM 880 O O . HIS A 1 119 ? -7.335 -4.766 -2.004 1.00 97.50 119 HIS A O 1
ATOM 886 N N . ARG A 1 120 ? -8.004 -2.654 -2.391 1.00 96.75 120 ARG A N 1
ATOM 887 C CA . ARG A 1 120 ? -7.187 -1.976 -1.392 1.00 96.75 120 ARG A CA 1
ATOM 888 C C . ARG A 1 120 ? -8.139 -1.313 -0.405 1.00 96.75 120 ARG A C 1
ATOM 890 O O . ARG A 1 120 ? -8.970 -0.515 -0.829 1.00 96.75 120 ARG A O 1
ATOM 897 N N . PHE A 1 121 ? -8.072 -1.697 0.867 1.00 96.56 121 PHE A N 1
ATOM 898 C CA . PHE A 1 121 ? -8.962 -1.188 1.911 1.00 96.56 121 PHE A CA 1
ATOM 899 C C . PHE A 1 121 ? -8.164 -0.614 3.072 1.00 96.56 121 PHE A C 1
ATOM 901 O O . PHE A 1 121 ? -7.506 -1.357 3.805 1.00 96.56 121 PHE A O 1
ATOM 908 N N . ARG A 1 122 ? -8.233 0.700 3.270 1.00 95.56 122 ARG A N 1
ATOM 909 C CA . ARG A 1 122 ? -7.602 1.348 4.424 1.00 95.56 122 ARG A CA 1
ATOM 910 C C . ARG A 1 122 ? -8.312 0.980 5.721 1.00 95.56 122 ARG A C 1
ATOM 912 O O . ARG A 1 122 ? -9.542 0.911 5.780 1.00 95.56 122 ARG A O 1
ATOM 919 N N . PHE A 1 123 ? -7.534 0.803 6.783 1.00 96.50 123 PHE A N 1
ATOM 920 C CA . PHE A 1 123 ? -8.050 0.579 8.124 1.00 96.50 123 PHE A CA 1
ATOM 921 C C . PHE A 1 123 ? -7.292 1.363 9.195 1.00 96.50 123 PHE A C 1
ATOM 923 O O . PHE A 1 123 ? -6.113 1.684 9.047 1.00 96.50 123 PHE A O 1
ATOM 930 N N . VAL A 1 124 ? -7.969 1.588 10.320 1.00 96.62 124 VAL A N 1
ATOM 931 C CA . VAL A 1 124 ? -7.344 1.952 11.595 1.00 96.62 124 VAL A CA 1
ATOM 932 C C . VAL A 1 124 ? -7.663 0.884 12.627 1.00 96.62 124 VAL A C 1
ATOM 934 O O . VAL A 1 124 ? -8.789 0.383 12.690 1.00 96.62 124 VAL A O 1
ATOM 937 N N . ALA A 1 125 ? -6.678 0.538 13.444 1.00 97.00 125 ALA A N 1
ATOM 938 C CA . ALA A 1 125 ? -6.804 -0.454 14.491 1.00 97.00 125 ALA A CA 1
ATOM 939 C C . ALA A 1 125 ? -6.234 0.062 15.815 1.00 97.00 125 ALA A C 1
ATOM 941 O O . ALA A 1 125 ? -5.153 0.638 15.866 1.00 97.00 125 ALA A O 1
ATOM 942 N N . LEU A 1 126 ? -6.956 -0.192 16.901 1.00 96.81 126 LEU A N 1
ATOM 943 C CA . LEU A 1 126 ? -6.410 -0.224 18.251 1.00 96.81 126 LEU A CA 1
ATOM 944 C C . LEU A 1 126 ? -6.325 -1.694 18.644 1.00 96.81 126 LEU A C 1
ATOM 946 O O . LEU A 1 126 ? -7.355 -2.341 18.863 1.00 96.81 126 LEU A O 1
ATOM 950 N N . ALA A 1 127 ? -5.109 -2.220 18.654 1.00 94.44 127 ALA A N 1
ATOM 951 C CA . ALA A 1 127 ? -4.855 -3.651 18.689 1.00 94.44 127 ALA A CA 1
ATOM 952 C C . ALA A 1 127 ? -3.594 -3.959 19.495 1.00 94.44 127 ALA A C 1
ATOM 954 O O . ALA A 1 127 ? -2.758 -3.076 19.701 1.00 94.44 127 ALA A O 1
ATOM 955 N N . LYS A 1 128 ? -3.428 -5.221 19.900 1.00 92.88 128 LYS A N 1
ATOM 956 C CA . LYS A 1 128 ? -2.123 -5.694 20.356 1.00 92.88 128 LYS A CA 1
ATOM 957 C C . LYS A 1 128 ? -1.251 -6.061 19.168 1.00 92.88 128 LYS A C 1
ATOM 959 O O . LYS A 1 128 ? -1.749 -6.400 18.092 1.00 92.88 128 LYS A O 1
ATOM 964 N N . ARG A 1 129 ? 0.065 -6.043 19.368 1.00 86.31 129 ARG A N 1
ATOM 965 C CA . ARG A 1 129 ? 1.013 -6.529 18.358 1.00 86.31 129 ARG A CA 1
ATOM 966 C C . ARG A 1 129 ? 0.665 -7.971 17.963 1.00 86.31 129 ARG A C 1
ATOM 968 O O . ARG A 1 129 ? 0.486 -8.822 18.836 1.00 86.31 129 ARG A O 1
ATOM 975 N N . GLY A 1 130 ? 0.568 -8.244 16.665 1.00 87.75 130 GLY A N 1
ATOM 976 C CA . GLY A 1 130 ? 0.191 -9.563 16.153 1.00 87.75 130 GLY A CA 1
ATOM 977 C C . GLY A 1 130 ? -1.317 -9.791 15.983 1.00 87.75 130 GLY A C 1
ATOM 978 O O . GLY A 1 130 ? -1.709 -10.831 15.462 1.00 87.75 130 GLY A O 1
ATOM 979 N N . ASP A 1 131 ? -2.197 -8.900 16.462 1.00 93.12 131 ASP A N 1
ATOM 980 C CA . ASP A 1 131 ? -3.647 -9.126 16.353 1.00 93.12 131 ASP A CA 1
ATOM 981 C C . ASP A 1 131 ? -4.166 -8.945 14.919 1.00 93.12 131 ASP A C 1
ATOM 983 O O . ASP A 1 131 ? -5.099 -9.645 14.527 1.00 93.12 131 ASP A O 1
ATOM 987 N N . VAL A 1 132 ? -3.553 -8.063 14.122 1.00 93.25 132 VAL A N 1
ATOM 988 C CA . VAL A 1 132 ? -3.922 -7.875 12.708 1.00 93.25 132 VAL A CA 1
ATOM 989 C C . VAL A 1 132 ? -3.587 -9.134 11.907 1.00 93.25 132 VAL A C 1
ATOM 991 O O . VAL A 1 132 ? -4.411 -9.616 11.134 1.00 93.25 132 VAL A O 1
ATOM 994 N N . GLU A 1 133 ? -2.419 -9.718 12.148 1.00 93.12 133 GLU A N 1
ATOM 995 C CA . GLU A 1 133 ? -1.939 -10.939 11.507 1.00 93.12 133 GLU A CA 1
ATOM 996 C C . GLU A 1 133 ? -2.889 -12.116 11.783 1.00 93.12 133 GLU A C 1
ATOM 998 O O . GLU A 1 133 ? -3.270 -12.832 10.859 1.00 93.12 133 GLU A O 1
ATOM 1003 N N . LYS A 1 134 ? -3.395 -12.238 13.018 1.00 94.00 134 LYS A N 1
ATOM 1004 C CA . LYS A 1 134 ? -4.415 -13.242 13.379 1.00 94.00 134 LYS A CA 1
ATOM 1005 C C . LYS A 1 134 ? -5.739 -13.065 12.633 1.00 94.00 134 LYS A C 1
ATOM 1007 O O . LYS A 1 134 ? -6.455 -14.049 12.443 1.00 94.00 134 LYS A O 1
ATOM 1012 N N . ILE A 1 135 ? -6.117 -11.838 12.248 1.00 94.06 135 ILE A N 1
ATOM 1013 C CA . ILE A 1 135 ? -7.276 -11.643 11.361 1.00 94.06 135 ILE A CA 1
ATOM 1014 C C . ILE A 1 135 ? -6.952 -12.235 9.997 1.00 94.06 135 ILE A C 1
ATOM 1016 O O . ILE A 1 135 ? -7.754 -13.008 9.480 1.00 94.06 135 ILE A O 1
ATOM 1020 N N . VAL A 1 136 ? -5.801 -11.866 9.424 1.00 94.44 136 VAL A N 1
ATOM 1021 C CA . VAL A 1 136 ? -5.396 -12.248 8.062 1.00 94.44 136 VAL A CA 1
ATOM 1022 C C . VAL A 1 136 ? -5.366 -13.762 7.893 1.00 94.44 136 VAL A C 1
ATOM 1024 O O . VAL A 1 136 ? -5.885 -14.258 6.898 1.00 94.44 136 VAL A O 1
ATOM 1027 N N . GLU A 1 137 ? -4.892 -14.504 8.897 1.00 94.56 137 GLU A N 1
ATOM 1028 C CA . GLU A 1 137 ? -4.898 -15.979 8.923 1.00 94.56 137 GLU A CA 1
ATOM 1029 C C . GLU A 1 137 ? -6.288 -16.613 8.701 1.00 94.56 137 GLU A C 1
ATOM 1031 O O . GLU A 1 137 ? -6.397 -17.793 8.372 1.00 94.56 137 GLU A O 1
ATOM 1036 N N . ARG A 1 138 ? -7.368 -15.846 8.888 1.00 94.69 138 ARG A N 1
ATOM 1037 C CA . ARG A 1 138 ? -8.766 -16.293 8.764 1.00 94.69 138 ARG A CA 1
ATOM 1038 C C . ARG A 1 138 ? -9.445 -15.770 7.499 1.00 94.69 138 ARG A C 1
ATOM 1040 O O . ARG A 1 138 ? -10.593 -16.133 7.212 1.00 94.69 138 ARG A O 1
ATOM 1047 N N . LEU A 1 139 ? -8.774 -14.898 6.753 1.00 96.25 139 LEU A N 1
ATOM 1048 C CA . LEU A 1 139 ? -9.282 -14.331 5.510 1.00 96.25 139 LEU A CA 1
ATOM 1049 C C . LEU A 1 139 ? -9.062 -15.305 4.337 1.00 96.25 139 LEU A C 1
ATOM 1051 O O . LEU A 1 139 ? -8.418 -16.343 4.493 1.00 96.25 139 LEU A O 1
ATOM 1055 N N . PRO A 1 140 ? -9.696 -15.067 3.175 1.00 96.19 140 PRO A N 1
ATOM 1056 C CA . PRO A 1 140 ? -9.427 -15.846 1.970 1.00 96.19 140 PRO A CA 1
ATOM 1057 C C . PRO A 1 140 ? -7.943 -15.842 1.577 1.00 96.19 140 PRO A C 1
ATOM 1059 O O . PRO A 1 140 ? -7.202 -14.920 1.909 1.00 96.19 140 PRO A O 1
ATOM 1062 N N . GLU A 1 141 ? -7.529 -16.864 0.830 1.00 94.44 141 GLU A N 1
ATOM 1063 C CA . GLU A 1 141 ? -6.173 -16.956 0.285 1.00 94.44 141 GLU A CA 1
ATOM 1064 C C . GLU A 1 141 ? -5.829 -15.737 -0.587 1.00 94.44 141 GLU A C 1
ATOM 1066 O O . GLU A 1 141 ? -6.687 -15.184 -1.278 1.00 94.44 141 GLU A O 1
ATOM 1071 N N . GLY A 1 142 ? -4.567 -15.307 -0.529 1.00 94.94 142 GLY A N 1
ATOM 1072 C CA . GLY A 1 142 ? -4.064 -14.140 -1.256 1.00 94.94 142 GLY A CA 1
ATOM 1073 C C . GLY A 1 142 ? -4.385 -12.794 -0.602 1.00 94.94 142 GLY A C 1
ATOM 1074 O O . GLY A 1 142 ? -3.859 -11.778 -1.044 1.00 94.94 142 GLY A O 1
ATOM 1075 N N . VAL A 1 143 ? -5.205 -12.760 0.454 1.00 97.38 143 VAL A N 1
ATOM 1076 C CA . VAL A 1 143 ? -5.445 -11.536 1.226 1.00 97.38 143 VAL A CA 1
ATOM 1077 C C . VAL A 1 143 ? -4.274 -11.271 2.167 1.00 97.38 143 VAL A C 1
ATOM 1079 O O . VAL A 1 143 ? -3.827 -12.161 2.889 1.00 97.38 143 VAL A O 1
ATOM 1082 N N . GLN A 1 144 ? -3.800 -10.031 2.184 1.00 96.62 144 GLN A N 1
ATOM 1083 C CA . GLN A 1 144 ? -2.692 -9.572 3.015 1.00 96.62 144 GLN A CA 1
ATOM 1084 C C . GLN A 1 144 ? -3.096 -8.308 3.770 1.00 96.62 144 GLN A C 1
ATOM 1086 O O . GLN A 1 144 ? -3.888 -7.509 3.273 1.00 96.62 144 GLN A O 1
ATOM 1091 N N . ALA A 1 145 ? -2.544 -8.104 4.966 1.00 96.19 145 ALA A N 1
ATOM 1092 C CA . ALA A 1 145 ? -2.662 -6.834 5.672 1.00 96.19 145 ALA A CA 1
ATOM 1093 C C . ALA A 1 145 ? -1.283 -6.267 5.975 1.00 96.19 145 ALA A C 1
ATOM 1095 O O . ALA A 1 145 ? -0.372 -6.985 6.381 1.00 96.19 145 ALA A O 1
ATOM 1096 N N . PHE A 1 146 ? -1.184 -4.954 5.845 1.00 95.31 146 PHE A N 1
ATOM 1097 C CA . PHE A 1 146 ? -0.015 -4.177 6.209 1.00 95.31 146 PHE A CA 1
ATOM 1098 C C . PHE A 1 146 ? -0.436 -3.223 7.310 1.00 95.31 146 PHE A C 1
ATOM 1100 O O . PHE A 1 146 ? -1.341 -2.415 7.106 1.00 95.31 146 PHE A O 1
ATOM 1107 N N . ALA A 1 147 ? 0.192 -3.332 8.474 1.00 94.06 147 ALA A N 1
ATOM 1108 C CA . ALA A 1 147 ? -0.061 -2.462 9.610 1.00 94.06 147 ALA A CA 1
ATOM 1109 C C . ALA A 1 147 ? 1.192 -1.641 9.917 1.00 94.06 147 ALA A C 1
ATOM 1111 O O . ALA A 1 147 ? 2.288 -2.181 10.055 1.00 94.06 147 ALA A O 1
ATOM 1112 N N . HIS A 1 148 ? 1.010 -0.335 10.049 1.00 91.56 148 HIS A N 1
ATOM 1113 C CA . HIS A 1 148 ? 2.010 0.624 10.475 1.00 91.56 148 HIS A CA 1
ATOM 1114 C C . HIS A 1 148 ? 1.632 1.147 11.869 1.00 91.56 148 HIS A C 1
ATOM 1116 O O . HIS A 1 148 ? 0.726 1.981 11.991 1.00 91.56 148 HIS A O 1
ATOM 1122 N N . PRO A 1 149 ? 2.275 0.639 12.937 1.00 91.62 149 PRO A N 1
ATOM 1123 C CA . PRO A 1 149 ? 2.083 1.153 14.285 1.00 91.62 149 PRO A CA 1
ATOM 1124 C C . PRO A 1 149 ? 2.484 2.628 14.366 1.00 91.62 149 PRO A C 1
ATOM 1126 O O . PRO A 1 149 ? 3.542 3.015 13.874 1.00 91.62 149 PRO A O 1
ATOM 1129 N N . VAL A 1 150 ? 1.663 3.443 15.021 1.00 88.88 150 VAL A N 1
ATOM 1130 C CA . VAL A 1 150 ? 1.902 4.872 15.220 1.00 88.88 150 VAL A CA 1
ATOM 1131 C C . VAL A 1 150 ? 1.974 5.190 16.705 1.00 88.88 150 VAL A C 1
ATOM 1133 O O . VAL A 1 150 ? 1.114 4.794 17.491 1.00 88.88 150 VAL A O 1
ATOM 1136 N N . GLY A 1 151 ? 2.996 5.966 17.064 1.00 88.12 151 GLY A N 1
ATOM 1137 C CA . GLY A 1 151 ? 3.224 6.430 18.425 1.00 88.12 151 GLY A CA 1
ATOM 1138 C C . GLY A 1 151 ? 3.873 5.369 19.313 1.00 88.12 151 GLY A C 1
ATOM 1139 O O . GLY A 1 151 ? 4.831 4.716 18.906 1.00 88.12 151 GLY A O 1
ATOM 1140 N N . VAL A 1 152 ? 3.395 5.248 20.551 1.00 91.00 152 VAL A N 1
ATOM 1141 C CA . VAL A 1 152 ? 3.964 4.380 21.588 1.00 91.00 152 VAL A CA 1
ATOM 1142 C C . VAL A 1 152 ? 3.014 3.244 21.947 1.00 91.00 152 VAL A C 1
ATOM 1144 O O . VAL A 1 152 ? 1.797 3.413 21.994 1.00 91.00 152 VAL A O 1
ATOM 1147 N N . GLU A 1 153 ? 3.587 2.085 22.254 1.00 92.88 153 GLU A N 1
ATOM 1148 C CA . GLU A 1 153 ? 2.854 0.945 22.803 1.00 92.88 153 GLU A CA 1
ATOM 1149 C C . GLU A 1 153 ? 2.629 1.159 24.311 1.00 92.88 153 GLU A C 1
ATOM 1151 O O . GLU A 1 153 ? 3.572 1.485 25.040 1.00 92.88 153 GLU A O 1
ATOM 1156 N N . LYS A 1 154 ? 1.395 0.978 24.800 1.00 92.38 154 LYS A N 1
ATOM 1157 C CA . LYS A 1 154 ? 1.082 0.988 26.242 1.00 92.38 154 LYS A CA 1
ATOM 1158 C C . LYS A 1 154 ? 0.160 -0.161 26.594 1.00 92.38 154 LYS A C 1
ATOM 1160 O O . LYS A 1 154 ? -0.843 -0.379 25.926 1.00 92.38 154 LYS A O 1
ATOM 1165 N N . ASP A 1 155 ? 0.501 -0.887 27.655 1.00 90.25 155 ASP A N 1
ATOM 1166 C CA . ASP A 1 155 ? -0.235 -2.076 28.110 1.00 90.25 155 ASP A CA 1
ATOM 1167 C C . ASP A 1 155 ? -0.429 -3.139 27.002 1.00 90.25 155 ASP A C 1
ATOM 1169 O O . ASP A 1 155 ? -1.376 -3.928 27.017 1.00 90.25 155 ASP A O 1
ATOM 1173 N N . GLY A 1 156 ? 0.493 -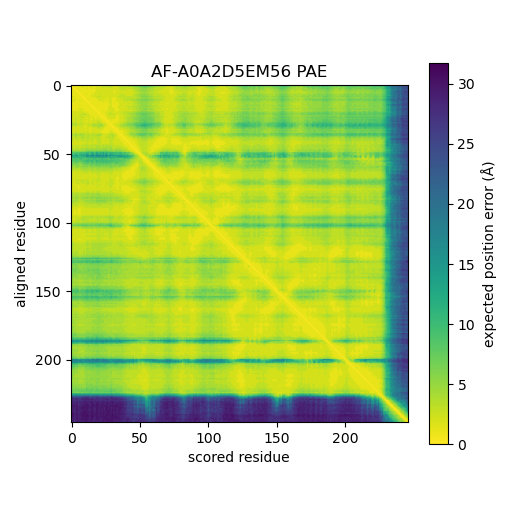3.158 26.031 1.00 90.19 156 GLY A N 1
ATOM 1174 C CA . GLY A 1 156 ? 0.451 -4.002 24.838 1.00 90.19 156 GLY A CA 1
ATOM 1175 C C . GLY A 1 156 ? -0.447 -3.484 23.712 1.00 90.19 156 GLY A C 1
ATOM 1176 O O . GLY A 1 156 ? -0.436 -4.079 22.639 1.00 90.19 156 GLY A O 1
ATOM 1177 N N . ASP A 1 157 ? -1.206 -2.407 23.930 1.00 94.06 157 ASP A N 1
ATOM 1178 C CA . ASP A 1 157 ? -2.036 -1.773 22.908 1.00 94.06 157 ASP A CA 1
ATOM 1179 C C . ASP A 1 157 ? -1.213 -0.765 22.097 1.00 94.06 157 ASP A C 1
ATOM 1181 O O . ASP A 1 157 ? -0.424 0.018 22.637 1.00 94.06 157 ASP A O 1
ATOM 1185 N N . VAL A 1 158 ? -1.463 -0.740 20.792 1.00 94.62 158 VAL A N 1
ATOM 1186 C CA . VAL A 1 158 ? -0.902 0.232 19.859 1.00 94.62 158 VAL A CA 1
ATOM 1187 C C . VAL A 1 158 ? -1.978 0.701 18.884 1.00 94.62 158 VAL A C 1
ATOM 1189 O O . VAL A 1 158 ? -2.886 -0.053 18.521 1.00 94.62 158 VAL A O 1
ATOM 1192 N N . LEU A 1 159 ? -1.901 1.970 18.482 1.00 95.38 159 LEU A N 1
ATOM 1193 C CA . LEU A 1 159 ? -2.661 2.469 17.341 1.00 95.38 159 LEU A CA 1
ATOM 1194 C C . LEU A 1 159 ? -1.906 2.078 16.071 1.00 95.38 159 LEU A C 1
ATOM 1196 O O . LEU A 1 159 ? -0.716 2.350 15.965 1.00 95.38 159 LEU A O 1
ATOM 1200 N N . ALA A 1 160 ? -2.578 1.471 15.105 1.00 94.50 160 ALA A N 1
ATOM 1201 C CA . ALA A 1 160 ? -1.995 1.156 13.811 1.00 94.50 160 ALA A CA 1
ATOM 1202 C C . ALA A 1 160 ? -2.907 1.640 12.689 1.00 94.50 160 ALA A C 1
ATOM 1204 O O . ALA A 1 160 ? -4.117 1.411 12.726 1.00 94.50 160 ALA A O 1
ATOM 1205 N N . TYR A 1 161 ? -2.312 2.263 11.678 1.00 94.06 161 TYR A N 1
ATOM 1206 C CA . TYR A 1 161 ? -2.961 2.454 10.385 1.00 94.06 161 TYR A CA 1
ATOM 1207 C C . TYR A 1 161 ? -2.535 1.341 9.460 1.00 94.06 161 TYR A C 1
ATOM 1209 O O . TYR A 1 161 ? -1.428 0.819 9.579 1.00 94.06 161 TYR A O 1
ATOM 1217 N N . GLY A 1 162 ? -3.400 0.963 8.540 1.00 94.81 162 GLY A N 1
ATOM 1218 C CA . GLY A 1 162 ? -3.070 -0.130 7.666 1.00 94.81 162 GLY A CA 1
ATOM 1219 C C . GLY A 1 162 ? -3.875 -0.196 6.400 1.00 94.81 162 GLY A C 1
ATOM 1220 O O . GLY A 1 162 ? -4.782 0.600 6.158 1.00 94.81 162 GLY A O 1
ATOM 1221 N N . LYS A 1 163 ? -3.515 -1.183 5.591 1.00 96.69 163 LYS A N 1
ATOM 1222 C CA . LYS A 1 163 ? -4.217 -1.515 4.364 1.00 96.69 163 LYS A CA 1
ATOM 1223 C C . LYS A 1 163 ? -4.390 -3.016 4.258 1.00 96.69 163 LYS A C 1
ATOM 1225 O O . LYS A 1 163 ? -3.433 -3.768 4.443 1.00 96.69 163 LYS A O 1
ATOM 1230 N N . LEU A 1 164 ? -5.616 -3.438 3.983 1.00 97.75 164 LEU A N 1
ATOM 1231 C CA . LEU A 1 164 ? -5.938 -4.793 3.575 1.00 97.75 164 LEU A CA 1
ATOM 1232 C C . LEU A 1 164 ? -5.917 -4.836 2.047 1.00 97.75 164 LEU A C 1
ATOM 1234 O O . LEU A 1 164 ? -6.657 -4.099 1.397 1.00 97.75 164 LEU A O 1
ATOM 1238 N N . VAL A 1 165 ? -5.073 -5.691 1.491 1.00 98.00 165 VAL A N 1
ATOM 1239 C CA . VAL A 1 165 ? -4.956 -5.925 0.054 1.00 98.00 165 VAL A CA 1
ATOM 1240 C C . VAL A 1 165 ? -5.560 -7.286 -0.250 1.00 98.00 165 VAL A C 1
ATOM 1242 O O . VAL A 1 165 ? -5.232 -8.275 0.406 1.00 98.00 165 VAL A O 1
ATOM 1245 N N . ALA A 1 166 ? -6.457 -7.346 -1.227 1.00 97.88 166 ALA A N 1
ATOM 1246 C CA . ALA A 1 166 ? -7.107 -8.577 -1.643 1.00 97.88 166 ALA A CA 1
ATOM 1247 C C . ALA A 1 166 ? -7.093 -8.717 -3.174 1.00 97.88 166 ALA A C 1
ATOM 1249 O O . ALA A 1 166 ? -7.271 -7.714 -3.866 1.00 97.88 166 ALA A O 1
ATOM 1250 N N . PRO A 1 167 ? -6.945 -9.937 -3.722 1.00 97.44 167 PRO A N 1
ATOM 1251 C CA . PRO A 1 167 ? -6.957 -10.150 -5.167 1.00 97.44 167 PRO A CA 1
ATOM 1252 C C . PRO A 1 167 ? -8.241 -9.626 -5.817 1.00 97.44 167 PRO A C 1
ATOM 1254 O O . PRO A 1 167 ? -9.321 -9.744 -5.233 1.00 97.44 167 PRO A O 1
ATOM 1257 N N . ALA A 1 168 ? -8.149 -9.126 -7.052 1.00 96.88 168 ALA A N 1
ATOM 1258 C CA . ALA A 1 168 ? -9.290 -8.612 -7.819 1.00 96.88 168 ALA A CA 1
ATOM 1259 C C . ALA A 1 168 ? -10.479 -9.588 -7.880 1.00 96.88 168 ALA A C 1
ATOM 1261 O O . ALA A 1 168 ? -11.644 -9.185 -7.847 1.00 96.88 168 ALA A O 1
ATOM 1262 N N . SER A 1 169 ? -10.163 -10.885 -7.948 1.00 96.75 169 SER A N 1
ATOM 1263 C CA . SER A 1 169 ? -11.096 -12.004 -8.089 1.00 96.75 169 SER A CA 1
ATOM 1264 C C . SER A 1 169 ? -11.818 -12.407 -6.799 1.00 96.75 169 SER A C 1
ATOM 1266 O O . SER A 1 169 ? -12.690 -13.278 -6.842 1.00 96.75 169 SER A O 1
ATOM 1268 N N . VAL A 1 170 ? -11.477 -11.815 -5.650 1.00 97.38 170 VAL A N 1
ATOM 1269 C CA . VAL A 1 170 ? -12.079 -12.185 -4.364 1.00 97.38 170 VAL A CA 1
ATOM 1270 C C . VAL A 1 170 ? -13.565 -11.798 -4.307 1.00 97.38 170 VAL A C 1
ATOM 1272 O O . VAL A 1 170 ? -13.966 -10.703 -4.705 1.00 97.38 170 VAL A O 1
ATOM 1275 N N . ASP A 1 171 ? -14.405 -12.666 -3.736 1.00 97.19 171 ASP A N 1
ATOM 1276 C CA . ASP A 1 171 ? -15.782 -12.293 -3.397 1.00 97.19 171 ASP A CA 1
ATOM 1277 C C . ASP A 1 171 ? -15.776 -11.350 -2.185 1.00 97.19 171 ASP A C 1
ATOM 1279 O O . ASP A 1 171 ? -15.586 -11.770 -1.039 1.00 97.19 171 ASP A O 1
ATOM 1283 N N . LEU A 1 172 ? -16.028 -10.063 -2.435 1.00 96.81 172 LEU A N 1
ATOM 1284 C CA . LEU A 1 172 ? -16.042 -9.024 -1.405 1.00 96.81 172 LEU A CA 1
ATOM 1285 C C . LEU A 1 172 ? -17.085 -9.259 -0.302 1.00 96.81 172 LEU A C 1
ATOM 1287 O O . LEU A 1 172 ? -16.862 -8.869 0.847 1.00 96.81 172 LEU A O 1
ATOM 1291 N N . LYS A 1 173 ? -18.221 -9.904 -0.600 1.00 95.62 173 LYS A N 1
ATOM 1292 C CA . LYS A 1 173 ? -19.228 -10.221 0.427 1.00 95.62 173 LYS A CA 1
ATOM 1293 C C . LYS A 1 173 ? -18.730 -11.334 1.340 1.00 95.62 173 LYS A C 1
ATOM 1295 O O . LYS A 1 173 ? -18.906 -11.238 2.557 1.00 95.62 173 LYS A O 1
ATOM 1300 N N . ALA A 1 174 ? -18.095 -12.357 0.769 1.00 95.88 174 ALA A N 1
ATOM 1301 C CA . ALA A 1 174 ? -17.475 -13.432 1.536 1.00 95.88 174 ALA A CA 1
ATOM 1302 C C . ALA A 1 174 ? -16.293 -12.917 2.373 1.00 95.88 174 ALA A C 1
ATOM 1304 O O . ALA A 1 174 ? -16.187 -13.262 3.552 1.00 95.88 174 ALA A O 1
ATOM 1305 N N . LEU A 1 175 ? -15.457 -12.043 1.797 1.00 97.38 175 LEU A N 1
ATOM 1306 C CA . LEU A 1 175 ? -14.366 -11.364 2.497 1.00 97.38 175 LEU A CA 1
ATOM 1307 C C . LEU A 1 175 ? -14.891 -10.599 3.715 1.00 97.38 175 LEU A C 1
ATOM 1309 O O . LEU A 1 175 ? -14.406 -10.817 4.823 1.00 97.38 175 LEU A O 1
ATOM 1313 N N . ARG A 1 176 ? -15.930 -9.772 3.534 1.00 96.62 176 ARG A N 1
ATOM 1314 C CA . ARG A 1 176 ? -16.567 -9.042 4.638 1.00 96.62 176 ARG A CA 1
ATOM 1315 C C . ARG A 1 176 ? -17.082 -9.974 5.728 1.00 96.62 176 ARG A C 1
ATOM 1317 O O . ARG A 1 176 ? -16.799 -9.735 6.895 1.00 96.62 176 ARG A O 1
ATOM 1324 N N . GLY A 1 177 ? -17.799 -11.038 5.364 1.00 95.88 177 GLY A N 1
ATOM 1325 C CA . GLY A 1 177 ? -18.328 -11.990 6.345 1.00 95.88 177 GLY A CA 1
ATOM 1326 C C . GLY A 1 177 ? -17.229 -12.657 7.180 1.00 95.88 177 GLY A C 1
ATOM 1327 O O . GLY A 1 177 ? -17.363 -12.767 8.398 1.00 95.88 177 GLY A O 1
ATOM 1328 N N . ARG A 1 178 ? -16.114 -13.053 6.550 1.00 96.62 178 ARG A N 1
ATOM 1329 C CA . ARG A 1 178 ? -14.953 -13.619 7.262 1.00 96.62 178 ARG A CA 1
ATOM 1330 C C . ARG A 1 178 ? -14.251 -12.590 8.138 1.00 96.62 178 ARG A C 1
ATOM 1332 O O . ARG A 1 178 ? -13.891 -12.910 9.266 1.00 96.62 178 ARG A O 1
ATOM 1339 N N . PHE A 1 179 ? -14.094 -11.368 7.641 1.00 96.12 179 PHE A N 1
ATOM 1340 C CA . PHE A 1 179 ? -13.515 -10.266 8.397 1.00 96.12 179 PHE A CA 1
ATOM 1341 C C . PHE A 1 179 ? -14.327 -9.957 9.667 1.00 96.12 179 PHE A C 1
ATOM 1343 O O . PHE A 1 179 ? -13.765 -9.901 10.759 1.00 96.12 179 PHE A O 1
ATOM 1350 N N . GLU A 1 180 ? -15.652 -9.839 9.552 1.00 94.94 180 GLU A N 1
ATOM 1351 C CA . GLU A 1 180 ? -16.549 -9.608 10.691 1.00 94.94 180 GLU A CA 1
ATOM 1352 C C . GLU A 1 180 ? -16.488 -10.755 11.712 1.00 94.94 180 GLU A C 1
ATOM 1354 O O . GLU A 1 180 ? -16.401 -10.506 12.917 1.00 94.94 180 GLU A O 1
ATOM 1359 N N . ALA A 1 181 ? -16.487 -12.008 11.243 1.00 95.38 181 ALA A N 1
ATOM 1360 C CA . ALA A 1 181 ? -16.360 -13.179 12.109 1.00 95.38 181 ALA A CA 1
ATOM 1361 C C . ALA A 1 181 ? -15.010 -13.203 12.847 1.00 95.38 181 ALA A C 1
ATOM 1363 O O . ALA A 1 181 ? -14.971 -13.400 14.062 1.00 95.38 181 ALA A O 1
ATOM 1364 N N . ALA A 1 182 ? -13.909 -12.929 12.140 1.00 94.38 182 ALA A N 1
ATOM 1365 C CA . ALA A 1 182 ? -12.575 -12.865 12.725 1.00 94.38 182 ALA A CA 1
ATOM 1366 C C . ALA A 1 182 ? -12.464 -11.755 13.784 1.00 94.38 182 ALA A C 1
ATOM 1368 O O . ALA A 1 182 ? -11.929 -11.993 14.869 1.00 94.38 182 ALA A O 1
ATOM 1369 N N . LEU A 1 183 ? -13.020 -10.573 13.503 1.00 94.06 183 LEU A N 1
ATOM 1370 C CA . LEU A 1 183 ? -13.040 -9.445 14.434 1.00 94.06 183 LEU A CA 1
ATOM 1371 C C . LEU A 1 183 ? -13.880 -9.745 15.688 1.00 94.06 183 LEU A C 1
ATOM 1373 O O . LEU A 1 183 ? -13.487 -9.375 16.791 1.00 94.06 183 LEU A O 1
ATOM 1377 N N . ALA A 1 184 ? -15.010 -10.446 15.549 1.00 93.12 184 ALA A N 1
ATOM 1378 C CA . ALA A 1 184 ? -15.878 -10.803 16.676 1.00 93.12 184 ALA A CA 1
ATOM 1379 C C . ALA A 1 184 ? -15.212 -11.766 17.680 1.00 93.12 184 ALA A C 1
ATOM 1381 O O . ALA A 1 184 ? -15.511 -11.735 18.879 1.00 93.12 184 ALA A O 1
ATOM 1382 N N . GLU A 1 185 ? -14.307 -12.619 17.202 1.00 91.81 185 GLU A N 1
ATOM 1383 C CA . GLU A 1 185 ? -13.520 -13.522 18.043 1.00 91.81 185 GLU A CA 1
ATOM 1384 C C . GLU A 1 185 ? -12.369 -12.796 18.757 1.00 91.81 185 GLU A C 1
ATOM 1386 O O . GLU A 1 185 ? -12.083 -13.083 19.923 1.00 91.81 185 GLU A O 1
ATOM 1391 N N . LEU A 1 186 ? -11.752 -11.805 18.106 1.00 88.69 186 LEU A N 1
ATOM 1392 C CA . LEU A 1 186 ? -10.675 -10.979 18.663 1.00 88.69 186 LEU A CA 1
ATOM 1393 C C . LEU A 1 186 ? -11.235 -9.798 19.471 1.00 88.69 186 LEU A C 1
ATOM 1395 O O . LEU A 1 186 ? -11.028 -8.629 19.153 1.00 88.69 186 LEU A O 1
ATOM 1399 N N . ARG A 1 187 ? -11.924 -10.111 20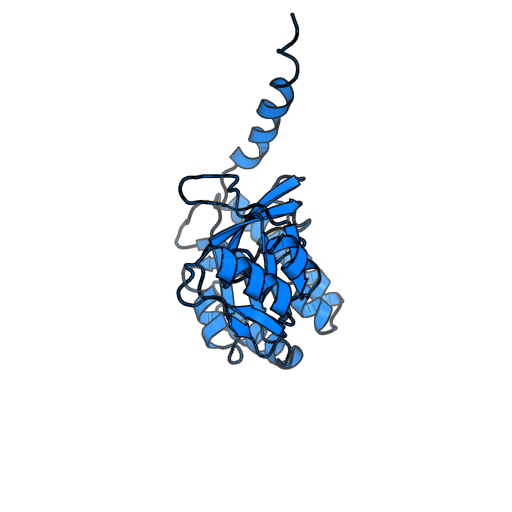.576 1.00 82.69 187 ARG A N 1
ATOM 1400 C CA . ARG A 1 187 ? -12.652 -9.138 21.423 1.00 82.69 187 ARG A CA 1
ATOM 1401 C C . ARG A 1 187 ? -11.811 -7.985 21.986 1.00 82.69 187 ARG A C 1
ATOM 1403 O O . ARG A 1 187 ? -12.379 -7.005 22.465 1.00 82.69 187 ARG A O 1
ATOM 1410 N N . THR A 1 188 ? -10.488 -8.118 22.005 1.00 84.25 188 THR A N 1
ATOM 1411 C CA . THR A 1 188 ? -9.562 -7.100 22.523 1.00 84.25 188 THR A CA 1
ATOM 1412 C C . THR A 1 188 ? -9.247 -6.006 21.514 1.00 84.25 188 THR A C 1
ATOM 1414 O O . THR A 1 188 ? -8.817 -4.929 21.916 1.00 84.25 188 THR A O 1
ATOM 1417 N N . 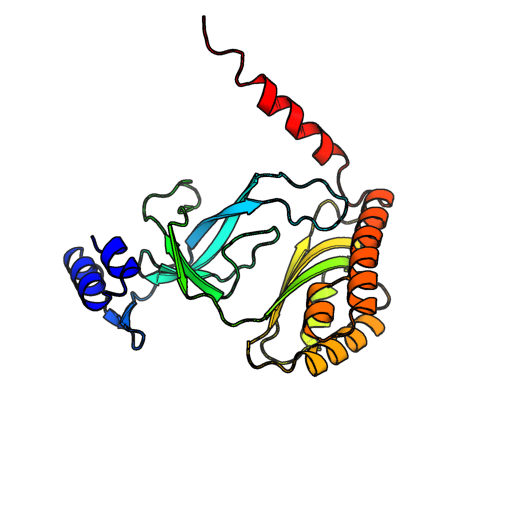MET A 1 189 ? -9.483 -6.253 20.230 1.00 93.38 189 MET A N 1
ATOM 1418 C CA . MET A 1 189 ? -9.115 -5.348 19.155 1.00 93.38 189 MET A CA 1
ATOM 1419 C C . MET A 1 189 ? -10.322 -4.551 18.669 1.00 93.38 189 MET A C 1
ATOM 1421 O O . MET A 1 189 ? -11.449 -5.042 18.582 1.00 93.38 189 MET A O 1
ATOM 1425 N N . ARG A 1 190 ? -10.072 -3.292 18.320 1.00 95.94 190 ARG A N 1
ATOM 1426 C CA . ARG A 1 190 ? -11.021 -2.446 17.597 1.00 95.94 190 ARG A CA 1
ATOM 1427 C C . ARG A 1 190 ? -10.406 -2.107 16.261 1.00 95.94 190 ARG A C 1
ATOM 1429 O O . ARG A 1 190 ? -9.295 -1.596 16.234 1.00 95.94 190 ARG A O 1
ATOM 1436 N N . LEU A 1 191 ? -11.131 -2.358 15.184 1.00 97.00 191 LEU A N 1
ATOM 1437 C CA . LEU A 1 191 ? -10.686 -2.048 13.836 1.00 97.00 191 LEU A CA 1
ATOM 1438 C C . LEU A 1 191 ? -11.853 -1.436 13.068 1.00 97.00 191 LEU A C 1
ATOM 1440 O O . LEU A 1 191 ? -12.982 -1.908 13.206 1.00 97.00 191 LEU A O 1
ATOM 1444 N N . ALA A 1 192 ? -11.574 -0.391 12.296 1.00 96.88 192 ALA A N 1
ATOM 1445 C CA . ALA A 1 192 ? -12.528 0.212 11.376 1.00 96.88 192 ALA A CA 1
ATOM 1446 C C . ALA A 1 192 ? -11.958 0.225 9.956 1.00 96.88 192 ALA A C 1
ATOM 1448 O O . ALA A 1 192 ? -10.810 0.622 9.762 1.00 96.88 192 ALA A O 1
ATOM 1449 N N . MET A 1 193 ? -12.762 -0.196 8.978 1.00 96.31 193 MET A N 1
ATOM 1450 C CA . MET A 1 193 ? -12.371 -0.298 7.565 1.00 96.31 193 MET A CA 1
ATOM 1451 C C . MET A 1 193 ? -13.539 0.133 6.660 1.00 96.31 193 MET A C 1
ATOM 1453 O O . MET A 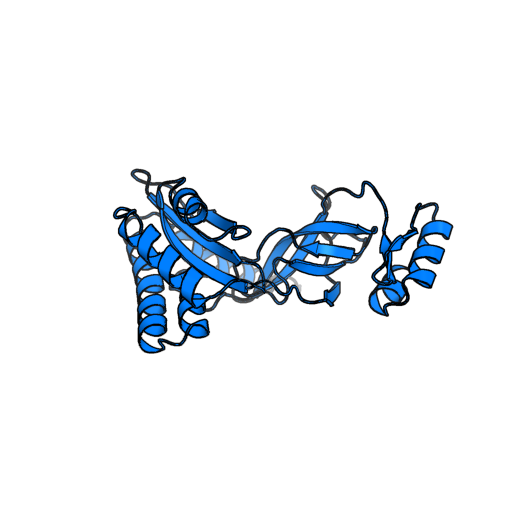1 193 ? -14.250 -0.718 6.118 1.00 96.31 193 MET A O 1
ATOM 1457 N N . PRO A 1 194 ? -13.798 1.448 6.524 1.00 95.31 194 PRO A N 1
ATOM 1458 C CA . PRO A 1 194 ? -15.008 1.960 5.879 1.00 95.31 194 PRO A CA 1
ATOM 1459 C C . PRO A 1 194 ? -15.174 1.528 4.417 1.00 95.31 194 PRO A C 1
ATOM 1461 O O . PRO A 1 194 ? -16.258 1.084 4.031 1.00 95.31 194 PRO A O 1
ATOM 1464 N N . GLU A 1 195 ? -14.091 1.577 3.636 1.00 94.88 195 GLU A N 1
ATOM 1465 C CA . GLU A 1 195 ? -14.079 1.310 2.189 1.00 94.88 195 GLU A CA 1
ATOM 1466 C C . GLU A 1 195 ? -14.625 -0.094 1.841 1.00 94.88 195 GLU A C 1
ATOM 1468 O O . GLU A 1 195 ? -15.316 -0.270 0.835 1.00 94.88 195 GLU A O 1
ATOM 1473 N N . LEU A 1 196 ? -14.414 -1.104 2.700 1.00 96.38 196 LEU A N 1
ATOM 1474 C CA . LEU A 1 196 ? -14.970 -2.450 2.485 1.00 96.38 196 LEU A CA 1
ATOM 1475 C C . LEU A 1 196 ? -16.508 -2.445 2.503 1.00 96.38 196 LEU A C 1
ATOM 1477 O O . LEU A 1 196 ? -17.168 -3.158 1.740 1.00 96.38 196 LEU A O 1
ATOM 1481 N N . TYR A 1 197 ? -17.110 -1.644 3.377 1.00 95.44 197 TYR A N 1
ATOM 1482 C CA . TYR A 1 197 ? -18.564 -1.562 3.502 1.00 95.44 197 TYR A CA 1
ATOM 1483 C C . TYR A 1 197 ? -19.183 -0.672 2.429 1.00 95.44 197 TYR A C 1
ATOM 1485 O O . TYR A 1 197 ? -20.302 -0.944 1.993 1.00 95.44 197 TYR A O 1
ATOM 1493 N N . GLU A 1 198 ? -18.451 0.336 1.961 1.00 94.50 198 GLU A N 1
ATOM 1494 C CA . GLU A 1 198 ? -18.835 1.140 0.800 1.00 94.50 198 GLU A CA 1
ATOM 1495 C C . GLU A 1 198 ? -18.919 0.262 -0.452 1.00 94.50 198 GLU A C 1
ATOM 1497 O O . GLU A 1 198 ? -19.958 0.239 -1.114 1.00 94.50 198 GLU A O 1
ATOM 1502 N N . LYS A 1 199 ? -17.892 -0.562 -0.709 1.00 94.50 199 LYS A N 1
ATOM 1503 C CA . LYS A 1 199 ? -17.868 -1.465 -1.873 1.00 94.50 199 LYS A CA 1
ATOM 1504 C C . LYS A 1 199 ? -18.859 -2.632 -1.785 1.00 94.50 199 LYS A C 1
ATOM 1506 O O . LYS A 1 199 ? -19.279 -3.153 -2.814 1.00 94.50 199 LYS A O 1
ATOM 1511 N N . THR A 1 200 ? -19.258 -3.064 -0.585 1.00 93.94 200 THR A N 1
ATOM 1512 C CA . THR A 1 200 ? -20.177 -4.213 -0.411 1.00 93.94 200 THR A CA 1
ATOM 1513 C C . THR A 1 200 ? -21.649 -3.837 -0.209 1.00 93.94 200 THR A C 1
ATOM 1515 O O . THR A 1 200 ? -22.495 -4.734 -0.104 1.00 93.94 200 THR A O 1
ATOM 1518 N N . GLY A 1 201 ? -21.982 -2.541 -0.168 1.00 81.50 201 GLY A N 1
ATOM 1519 C CA . GLY A 1 201 ? -23.353 -2.028 -0.282 1.00 81.50 201 GLY A CA 1
ATOM 1520 C C . GLY A 1 201 ? -24.082 -1.514 0.978 1.00 81.50 201 GLY A C 1
ATOM 1521 O O . GLY A 1 201 ? -24.990 -0.701 0.806 1.00 81.50 201 GLY A O 1
ATOM 1522 N N . PRO A 1 202 ? -23.788 -1.901 2.237 1.00 80.25 202 PRO A N 1
ATOM 1523 C CA . PRO A 1 202 ? -24.520 -1.358 3.383 1.00 80.25 202 PRO A CA 1
ATOM 1524 C C . PRO A 1 202 ? -24.033 0.057 3.751 1.00 80.25 202 PRO A C 1
ATOM 1526 O O . PRO A 1 202 ? -23.257 0.236 4.689 1.00 80.25 202 PRO A O 1
ATOM 1529 N N . THR A 1 203 ? -24.554 1.088 3.074 1.00 82.62 203 THR A N 1
ATOM 1530 C CA . THR A 1 203 ? -24.184 2.512 3.262 1.00 82.62 203 THR A CA 1
ATOM 1531 C C . THR A 1 203 ? -24.250 2.963 4.725 1.00 82.62 203 THR A C 1
ATOM 1533 O O . THR A 1 203 ? -23.373 3.672 5.213 1.00 82.62 203 THR A O 1
ATOM 1536 N N . LYS A 1 204 ? -25.264 2.507 5.478 1.00 91.25 204 LYS A N 1
ATOM 1537 C CA . LYS A 1 204 ? -25.382 2.813 6.914 1.00 91.25 204 LYS A CA 1
ATOM 1538 C C . LYS A 1 204 ? -24.197 2.266 7.713 1.00 91.25 204 LYS A C 1
ATOM 1540 O O . LYS A 1 204 ? -23.743 2.919 8.649 1.00 91.25 204 LYS A O 1
ATOM 1545 N N . ARG A 1 205 ? -23.714 1.073 7.362 1.00 92.00 205 ARG A N 1
ATOM 1546 C CA . ARG A 1 205 ? -22.578 0.444 8.035 1.00 92.00 205 ARG A CA 1
ATOM 1547 C C . ARG A 1 205 ? -21.272 1.151 7.685 1.00 92.00 205 ARG A C 1
ATOM 1549 O O . ARG A 1 205 ? -20.510 1.422 8.599 1.00 92.00 205 ARG A O 1
ATOM 1556 N N . ALA A 1 206 ? -21.072 1.551 6.429 1.00 92.00 206 ALA A N 1
ATOM 1557 C CA . ALA A 1 206 ? -19.935 2.393 6.047 1.00 92.00 206 ALA A CA 1
ATOM 1558 C C . ALA A 1 206 ? -19.858 3.676 6.896 1.00 92.00 206 ALA A C 1
ATOM 1560 O O . ALA A 1 206 ? -18.824 3.979 7.485 1.00 92.00 206 ALA A O 1
ATOM 1561 N N . GLY A 1 207 ? -20.987 4.372 7.081 1.00 92.94 207 GLY A N 1
ATOM 1562 C CA . GLY A 1 207 ? -21.050 5.537 7.969 1.00 92.94 207 GLY A CA 1
ATOM 1563 C C . GLY A 1 207 ? -20.711 5.221 9.434 1.00 92.94 207 GLY A C 1
ATOM 1564 O O . GLY A 1 207 ? -20.060 6.024 10.099 1.00 92.94 207 GLY A O 1
ATOM 1565 N N . GLN A 1 208 ? -21.106 4.050 9.947 1.00 94.94 208 GLN A N 1
ATOM 1566 C CA . GLN A 1 208 ? -20.719 3.601 11.292 1.00 94.94 208 GLN A CA 1
ATOM 1567 C C . GLN A 1 208 ? -19.213 3.347 11.404 1.00 94.94 208 GLN A C 1
ATOM 1569 O O . GLN A 1 208 ? -18.631 3.682 12.430 1.00 94.94 208 GLN A O 1
ATOM 1574 N N . GLU A 1 209 ? -18.586 2.801 10.366 1.00 95.50 209 GLU A N 1
ATOM 1575 C CA . GLU A 1 209 ? -17.144 2.538 10.332 1.00 95.50 209 GLU A CA 1
ATOM 1576 C C . GLU A 1 209 ? -16.337 3.837 10.289 1.00 95.50 209 GLU A C 1
ATOM 1578 O O . GLU A 1 209 ? -15.369 3.968 11.031 1.00 95.50 209 GLU A O 1
ATOM 1583 N N . HIS A 1 210 ? -16.779 4.850 9.538 1.00 94.69 210 HIS A N 1
ATOM 1584 C CA . HIS A 1 210 ? -16.177 6.192 9.594 1.00 94.69 210 HIS A CA 1
ATOM 1585 C C . HIS A 1 210 ? -16.239 6.802 11.002 1.00 94.69 210 HIS A C 1
ATOM 1587 O O . HIS A 1 210 ? -15.275 7.404 11.480 1.00 94.69 210 HIS A O 1
ATOM 1593 N N . GLN A 1 211 ? -17.360 6.631 11.711 1.00 95.50 211 GLN A N 1
ATOM 1594 C CA . GLN A 1 211 ? -17.457 7.075 13.107 1.00 95.50 211 GLN A CA 1
ATOM 1595 C C . GLN A 1 211 ? -16.592 6.223 14.044 1.00 95.50 211 GLN A C 1
ATOM 1597 O O . GLN A 1 211 ? -15.986 6.764 14.972 1.00 95.50 211 GLN A O 1
ATOM 1602 N N . ALA A 1 212 ? -16.509 4.911 13.807 1.00 96.25 212 ALA A N 1
ATOM 1603 C CA . ALA A 1 212 ? -15.656 4.007 14.569 1.00 96.25 212 ALA A CA 1
ATOM 1604 C C . ALA A 1 212 ? -14.178 4.372 14.409 1.00 96.25 212 ALA A C 1
ATOM 1606 O O . ALA A 1 212 ? -13.476 4.419 15.415 1.00 96.25 212 ALA A O 1
ATOM 1607 N N . TRP A 1 213 ? -13.741 4.727 13.199 1.00 96.62 213 TRP A N 1
ATOM 1608 C CA . TRP A 1 213 ? -12.391 5.210 12.911 1.00 96.62 213 TRP A CA 1
ATOM 1609 C C . TRP A 1 213 ? -12.025 6.393 13.811 1.00 96.62 213 TRP A C 1
ATOM 1611 O O . TRP A 1 213 ? -11.099 6.316 14.618 1.00 96.62 213 TRP A O 1
ATOM 1621 N N . ARG A 1 214 ? -12.833 7.461 13.772 1.00 95.50 214 ARG A N 1
ATOM 1622 C CA . ARG A 1 214 ? -12.646 8.641 14.637 1.00 95.50 214 ARG A CA 1
ATOM 1623 C C . ARG A 1 214 ? -12.700 8.279 16.124 1.00 95.50 214 ARG A C 1
ATOM 1625 O O . ARG A 1 214 ? -12.005 8.872 16.944 1.00 95.50 214 ARG A O 1
ATOM 1632 N N . GLY A 1 215 ? -13.552 7.326 16.498 1.00 96.50 215 GLY A N 1
ATOM 1633 C CA . GLY A 1 215 ? -13.655 6.824 17.867 1.00 96.50 215 GLY A CA 1
ATOM 1634 C C . GLY A 1 215 ? -12.391 6.102 18.342 1.00 96.50 215 GLY A C 1
ATOM 1635 O O . GLY A 1 215 ? -11.975 6.306 19.482 1.00 96.50 215 GLY A O 1
ATOM 1636 N N . ILE A 1 216 ? -11.777 5.289 17.481 1.00 96.75 216 ILE A N 1
ATOM 1637 C CA . ILE A 1 216 ? -10.540 4.548 17.753 1.00 96.75 216 ILE A CA 1
ATOM 1638 C C . ILE A 1 216 ? -9.393 5.521 18.038 1.00 96.75 216 ILE A C 1
ATOM 1640 O O . ILE A 1 216 ? -8.753 5.417 19.085 1.00 96.75 216 ILE A O 1
ATOM 1644 N N . GLU A 1 217 ? -9.200 6.523 17.187 1.00 95.19 217 GLU A N 1
ATOM 1645 C CA . GLU A 1 217 ? -8.141 7.522 17.366 1.00 95.19 217 GLU A CA 1
ATOM 1646 C C . GLU A 1 217 ? -8.331 8.376 18.621 1.00 95.19 217 GLU A C 1
ATOM 1648 O O . GLU A 1 217 ? -7.387 8.578 19.382 1.00 95.19 217 GLU A O 1
ATOM 1653 N N . ARG A 1 218 ? -9.561 8.820 18.919 1.00 95.31 218 ARG A N 1
ATOM 1654 C CA . ARG A 1 218 ? -9.844 9.555 20.168 1.00 95.31 218 ARG A CA 1
ATOM 1655 C C . ARG A 1 218 ? -9.516 8.732 21.411 1.00 95.31 218 ARG A C 1
ATOM 1657 O O . ARG A 1 218 ? -9.051 9.278 22.411 1.00 95.31 218 ARG A O 1
ATOM 1664 N N . VAL A 1 219 ? -9.769 7.423 21.372 1.00 95.31 219 VAL A N 1
ATOM 1665 C CA . VAL A 1 219 ? -9.387 6.519 22.465 1.00 95.31 219 VAL A CA 1
ATOM 1666 C C . VAL A 1 219 ? -7.867 6.403 22.556 1.00 95.31 219 VAL A C 1
ATOM 1668 O O . VAL A 1 219 ? -7.341 6.440 23.668 1.00 95.31 219 VAL A O 1
ATOM 1671 N N . ALA A 1 220 ? -7.166 6.313 21.425 1.00 94.69 220 ALA A N 1
ATOM 1672 C CA . ALA A 1 220 ? -5.707 6.277 21.392 1.00 94.69 220 ALA A CA 1
ATOM 1673 C C . ALA A 1 220 ? -5.079 7.561 21.961 1.00 94.69 220 ALA A C 1
ATOM 1675 O O . ALA A 1 220 ? -4.196 7.471 22.814 1.00 94.69 220 ALA A O 1
ATOM 1676 N N . LEU A 1 221 ? -5.601 8.737 21.593 1.00 93.00 221 LEU A N 1
ATOM 1677 C CA . LEU A 1 221 ? -5.210 10.031 22.167 1.00 93.00 221 LEU A CA 1
ATOM 1678 C C . LEU A 1 221 ? -5.426 10.067 23.680 1.00 93.00 221 LEU A C 1
ATOM 1680 O O . LEU A 1 221 ? -4.505 10.362 24.433 1.00 93.00 221 LEU A O 1
ATOM 1684 N N . LYS A 1 222 ? -6.616 9.678 24.157 1.00 93.62 222 LYS A N 1
ATOM 1685 C CA . LYS A 1 222 ? -6.929 9.664 25.596 1.00 93.62 222 LYS A CA 1
ATOM 1686 C C . LYS A 1 222 ? -6.022 8.721 26.397 1.00 93.62 222 LYS A C 1
ATOM 1688 O O . LYS A 1 222 ? -5.784 8.952 27.579 1.00 93.62 222 LYS A O 1
ATOM 1693 N N . ARG A 1 223 ? -5.540 7.643 25.775 1.00 94.00 223 ARG A N 1
ATOM 1694 C CA . ARG A 1 223 ? -4.576 6.702 26.370 1.00 94.00 223 ARG A CA 1
ATOM 1695 C C . ARG A 1 223 ? -3.121 7.177 26.224 1.00 94.00 223 ARG A C 1
ATOM 1697 O O . ARG A 1 223 ? -2.209 6.569 26.785 1.00 94.00 223 ARG A O 1
ATOM 1704 N N . GLY A 1 224 ? -2.886 8.268 25.496 1.00 92.94 224 GLY A N 1
ATOM 1705 C CA . GLY A 1 224 ? -1.559 8.786 25.178 1.00 92.94 224 GLY A CA 1
ATOM 1706 C C . GLY A 1 224 ? -0.729 7.794 24.365 1.00 92.94 224 GLY A C 1
ATOM 1707 O O . GLY A 1 224 ? 0.457 7.645 24.641 1.00 92.94 224 GLY A O 1
ATOM 1708 N N . LEU A 1 225 ? -1.366 7.055 23.451 1.00 92.31 225 LEU A N 1
ATOM 1709 C CA . L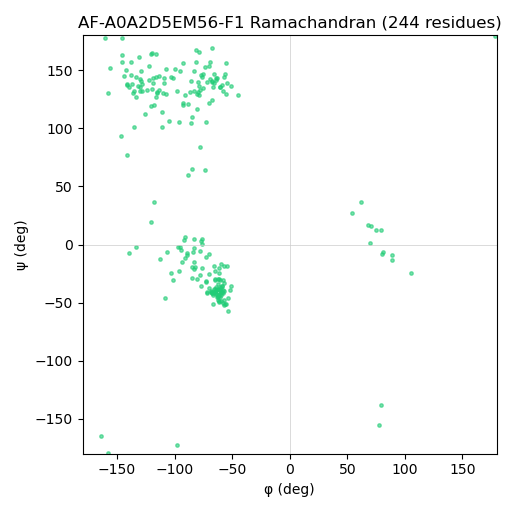EU A 1 225 ? -0.677 6.174 22.499 1.00 92.31 225 LEU A CA 1
ATOM 1710 C C . LEU A 1 225 ? -0.038 6.969 21.359 1.00 92.31 225 LEU A C 1
ATOM 1712 O O . LEU A 1 225 ? 0.881 6.482 20.723 1.00 92.31 225 LEU A O 1
ATOM 1716 N N . VAL A 1 226 ? -0.495 8.197 21.114 1.00 89.00 226 VAL A N 1
ATOM 1717 C CA . VAL A 1 226 ? 0.070 9.099 20.108 1.00 89.00 226 VAL A CA 1
ATOM 1718 C C . VAL A 1 226 ? 0.690 10.298 20.834 1.00 89.00 226 VAL A C 1
ATOM 1720 O O . VAL A 1 226 ? 0.038 10.829 21.736 1.00 89.00 226 VAL A O 1
ATOM 1723 N N . PRO A 1 227 ? 1.924 10.717 20.497 1.00 73.31 227 PRO A N 1
ATOM 1724 C CA . PRO A 1 227 ? 2.522 11.931 21.048 1.00 73.31 227 PRO A CA 1
ATOM 1725 C C . PRO A 1 227 ? 1.665 13.164 20.730 1.00 73.31 227 PRO A C 1
ATOM 1727 O O . PRO A 1 227 ? 1.212 13.317 19.599 1.00 73.31 227 PRO A O 1
ATOM 1730 N N . GLU A 1 228 ? 1.484 14.062 21.701 1.00 65.12 228 GLU A N 1
ATOM 1731 C CA . GLU A 1 228 ? 0.747 15.326 21.506 1.00 65.12 228 GLU A CA 1
ATOM 1732 C C . GLU A 1 228 ? 1.458 16.273 20.512 1.00 65.12 228 GLU A C 1
ATOM 1734 O O . GLU A 1 228 ? 0.813 17.088 19.863 1.00 65.12 228 GLU A O 1
ATOM 1739 N N . ALA A 1 229 ? 2.773 16.105 20.325 1.00 52.19 229 ALA A N 1
ATOM 1740 C CA . ALA A 1 229 ? 3.662 17.038 19.626 1.00 52.19 229 ALA A CA 1
ATOM 1741 C C . ALA A 1 229 ? 3.590 17.048 18.083 1.00 52.19 229 ALA A C 1
ATOM 1743 O O . ALA A 1 229 ? 4.281 17.842 17.459 1.00 52.19 229 ALA A O 1
ATOM 1744 N N . ARG A 1 230 ? 2.741 16.237 17.434 1.00 50.25 230 ARG A N 1
ATOM 1745 C CA . ARG A 1 230 ? 2.523 16.349 15.972 1.00 50.25 230 ARG A CA 1
ATOM 1746 C C . ARG A 1 230 ? 1.612 17.515 15.560 1.00 50.25 230 ARG A C 1
ATOM 1748 O O . ARG A 1 230 ? 1.306 17.645 14.383 1.00 50.25 230 ARG A O 1
ATOM 1755 N N . ALA A 1 231 ? 1.157 18.330 16.513 1.00 42.81 231 ALA A N 1
ATOM 1756 C CA . ALA A 1 231 ? 0.327 19.506 16.254 1.00 42.81 231 ALA A CA 1
ATOM 1757 C C . ALA A 1 231 ? 1.128 20.816 16.098 1.00 42.81 231 ALA A C 1
ATOM 1759 O O . ALA A 1 231 ? 0.568 21.787 15.598 1.00 42.81 231 ALA A O 1
ATOM 1760 N N . ASP A 1 232 ? 2.405 20.849 16.503 1.00 39.38 232 ASP A N 1
ATOM 1761 C CA . ASP A 1 232 ? 3.174 22.099 16.627 1.00 39.38 232 ASP A CA 1
ATOM 1762 C C . ASP A 1 232 ? 4.338 22.242 15.621 1.00 39.38 232 ASP A C 1
ATOM 1764 O O . ASP A 1 232 ? 4.849 23.346 15.451 1.00 39.38 232 ASP A O 1
ATOM 1768 N N . GLU A 1 233 ? 4.731 21.182 14.900 1.00 43.62 233 GLU A N 1
ATOM 1769 C CA . GLU A 1 233 ? 5.868 21.226 13.952 1.00 43.62 233 GLU A CA 1
ATOM 1770 C C . GLU A 1 233 ? 5.579 22.016 12.652 1.00 43.62 233 GLU A C 1
ATOM 1772 O O . GLU A 1 233 ? 6.508 22.344 11.925 1.00 43.62 233 GLU A O 1
ATOM 1777 N N . GLU A 1 234 ? 4.328 22.406 12.368 1.00 45.91 234 GLU A N 1
ATOM 1778 C CA . GLU A 1 234 ? 3.977 23.216 11.180 1.00 45.91 234 GLU A CA 1
ATOM 1779 C C . GLU A 1 234 ? 4.176 24.735 11.363 1.00 45.91 234 GLU A C 1
ATOM 1781 O O . GLU A 1 234 ? 3.966 25.498 10.419 1.00 45.91 234 GLU A O 1
ATOM 1786 N N . ARG A 1 235 ? 4.583 25.211 12.550 1.00 44.88 235 ARG A N 1
ATOM 1787 C CA . ARG A 1 235 ? 4.882 26.642 12.754 1.00 44.88 235 ARG A CA 1
ATOM 1788 C C . ARG A 1 235 ? 6.301 27.043 12.368 1.00 44.88 235 ARG A C 1
ATOM 1790 O O . ARG A 1 235 ? 6.488 28.177 11.945 1.00 44.88 235 ARG A O 1
ATOM 1797 N N . ASP A 1 236 ? 7.266 26.135 12.463 1.00 43.28 236 ASP A N 1
ATOM 1798 C CA . ASP A 1 236 ? 8.677 26.507 12.309 1.00 43.28 236 ASP A CA 1
ATOM 1799 C C . ASP A 1 236 ? 9.134 26.577 10.838 1.00 43.28 236 ASP A C 1
ATOM 1801 O O . ASP A 1 236 ? 10.073 27.309 10.528 1.00 43.28 236 ASP A O 1
ATOM 1805 N N . ASP A 1 237 ? 8.435 25.914 9.907 1.00 44.31 237 ASP A N 1
ATOM 1806 C CA . ASP A 1 237 ? 8.782 25.956 8.475 1.00 44.31 237 ASP A CA 1
ATOM 1807 C C . ASP A 1 237 ? 8.187 27.170 7.732 1.00 44.31 237 ASP A C 1
ATOM 1809 O O . ASP A 1 237 ? 8.694 27.556 6.678 1.00 44.31 237 ASP A O 1
ATOM 1813 N N . ALA A 1 238 ? 7.151 27.818 8.278 1.00 48.78 238 ALA A N 1
ATOM 1814 C CA . ALA A 1 238 ? 6.565 29.026 7.685 1.00 48.78 238 ALA A CA 1
ATOM 1815 C C . ALA A 1 238 ? 7.403 30.292 7.952 1.00 48.78 238 ALA A C 1
ATOM 1817 O O . ALA A 1 238 ? 7.394 31.216 7.140 1.00 48.78 238 ALA A O 1
ATOM 1818 N N . ASP A 1 239 ? 8.174 30.317 9.044 1.00 45.34 239 ASP A N 1
ATOM 1819 C CA . ASP A 1 239 ? 8.998 31.471 9.431 1.00 45.34 239 ASP A CA 1
ATOM 1820 C C . ASP A 1 239 ? 10.419 31.430 8.823 1.00 45.34 239 ASP A C 1
ATOM 1822 O O . ASP A 1 239 ? 11.175 32.402 8.913 1.00 45.34 239 ASP A O 1
ATOM 1826 N N . ALA A 1 240 ? 10.797 30.332 8.155 1.00 49.03 240 ALA A N 1
ATOM 1827 C CA . ALA A 1 240 ? 12.109 30.184 7.520 1.00 49.03 240 ALA A CA 1
ATOM 1828 C C . ALA A 1 240 ? 12.206 30.822 6.115 1.00 49.03 240 ALA A C 1
ATOM 1830 O O . ALA A 1 240 ? 13.319 31.036 5.628 1.00 49.03 240 ALA A O 1
ATOM 1831 N N . GLU A 1 241 ? 11.084 31.173 5.469 1.00 48.47 241 GLU A N 1
ATOM 1832 C CA . GLU A 1 241 ? 11.086 31.781 4.123 1.00 48.47 241 GLU A CA 1
ATOM 1833 C C . GLU A 1 241 ? 11.134 33.327 4.108 1.00 48.47 241 GLU A C 1
ATOM 1835 O O . GLU A 1 241 ? 11.441 33.905 3.065 1.00 48.47 241 GLU A O 1
ATOM 1840 N N . GLU A 1 242 ? 10.945 34.032 5.234 1.00 45.41 242 GLU A N 1
ATOM 1841 C CA . GLU A 1 242 ? 10.980 35.515 5.259 1.00 45.41 242 GLU A CA 1
ATOM 1842 C C . GLU A 1 242 ? 12.348 36.138 5.625 1.00 45.41 242 GLU A C 1
ATOM 1844 O O . GLU A 1 242 ? 12.528 37.352 5.529 1.00 45.41 242 GLU A O 1
ATOM 1849 N N . GLY A 1 243 ? 13.361 35.343 5.988 1.00 44.47 243 GLY A N 1
ATOM 1850 C CA . GLY A 1 243 ? 14.652 35.855 6.490 1.00 44.47 243 GLY A CA 1
ATOM 1851 C C . GLY A 1 243 ? 15.765 36.090 5.455 1.00 44.47 243 GLY A C 1
ATOM 1852 O O . GLY A 1 243 ? 16.892 36.401 5.841 1.00 44.47 243 GLY A O 1
ATOM 1853 N N . GLY A 1 244 ? 15.501 35.901 4.160 1.00 43.34 244 GLY A N 1
ATOM 1854 C CA . GLY A 1 244 ? 16.539 35.717 3.136 1.00 43.34 244 GLY A CA 1
ATOM 1855 C C . GLY A 1 244 ? 16.609 36.769 2.028 1.00 43.34 244 GLY A C 1
ATOM 1856 O O . GLY A 1 244 ? 16.876 36.404 0.888 1.00 43.34 244 GLY A O 1
ATOM 1857 N N . ALA A 1 245 ? 16.366 38.050 2.312 1.00 47.06 245 ALA A N 1
ATOM 1858 C CA . ALA A 1 245 ? 16.675 39.125 1.365 1.00 47.06 245 ALA A CA 1
ATOM 1859 C C . ALA A 1 245 ? 17.099 40.407 2.098 1.00 47.06 245 ALA A C 1
ATOM 1861 O O . ALA A 1 245 ? 16.265 41.231 2.474 1.00 47.06 245 ALA A O 1
ATOM 1862 N N . ALA A 1 246 ? 18.410 40.572 2.274 1.00 42.53 246 ALA A N 1
ATOM 1863 C CA . ALA A 1 246 ? 19.059 41.849 2.561 1.00 42.53 246 ALA A CA 1
ATOM 1864 C C . ALA A 1 246 ? 20.389 41.920 1.804 1.00 42.53 246 ALA A C 1
ATOM 1866 O O . ALA A 1 246 ? 21.137 40.915 1.844 1.00 42.53 246 ALA A O 1
#

Secondary structure (DSSP, 8-state):
-HHHHHHTT-HHHHHHHHHHTT---EE-TTSSEE-TTPPPEEEEEEEE----SSS---SEEEEEEEEEESSSSEEEE-S--SSB-S--TT-EEEE-SS-SEETTEEEEEEEEEE----EEEEEEEEEETTHHHHHHTTSPTT-EEEEEEEEEEETTEEEEEEEEEE-TTS-HHHHHHHHHHHHHH-TT-EEE-HHHHHHHS-HHHHHHHHHHHHHHHHHHHHTT-S-GGGGTTTSTTTSSSSS---

Mean predicted aligned error: 6.51 Å

Nearest PDB structures (foldseek):
  7r30-assembly1_B  TM=4.458E-01  e=5.101E-02  Synechocystis sp. PCC 6803
  6fdb-assembly1_A  TM=4.656E-01  e=1.581E-01  Salmonella enterica
  4rbt-assembly1_A  TM=4.687E-01  e=3.042E-01  Salmonella enterica subsp. enterica serovar Typhimurium str. LT2
  4rle-assembly1_A  TM=4.403E-01  e=4.097E-01  Bacillus subtilis subsp. subtilis str. 168
  8ukm-assembly1_A  TM=5.150E-01  e=2.302E+00  synthetic construct